Protein AF-A0A0G1IRN4-F1 (afdb_monomer)

Mean predicted aligned error: 12.88 Å

Structure (mmCIF, N/CA/C/O backbone):
data_AF-A0A0G1IRN4-F1
#
_entry.id   AF-A0A0G1IRN4-F1
#
loop_
_atom_site.group_PDB
_atom_site.id
_atom_site.type_symbol
_atom_site.label_atom_id
_atom_site.label_alt_id
_atom_site.label_comp_id
_atom_site.label_asym_id
_atom_site.label_entity_id
_atom_site.label_seq_id
_atom_site.pdbx_PDB_ins_code
_atom_site.Cartn_x
_atom_site.Cartn_y
_atom_site.Cartn_z
_atom_site.occupancy
_atom_site.B_iso_or_equiv
_atom_site.auth_seq_id
_atom_site.auth_comp_id
_atom_site.auth_asym_id
_atom_site.auth_atom_id
_atom_site.pdbx_PDB_model_num
ATOM 1 N N . MET A 1 1 ? -23.090 12.865 3.329 1.00 79.25 1 MET A N 1
ATOM 2 C CA . MET A 1 1 ? -23.327 11.436 3.628 1.00 79.25 1 MET A CA 1
ATOM 3 C C . MET A 1 1 ? -23.801 11.242 5.063 1.00 79.25 1 MET A C 1
ATOM 5 O O . MET A 1 1 ? -24.988 11.016 5.235 1.00 79.25 1 MET A O 1
ATOM 9 N N . PHE A 1 2 ? -22.9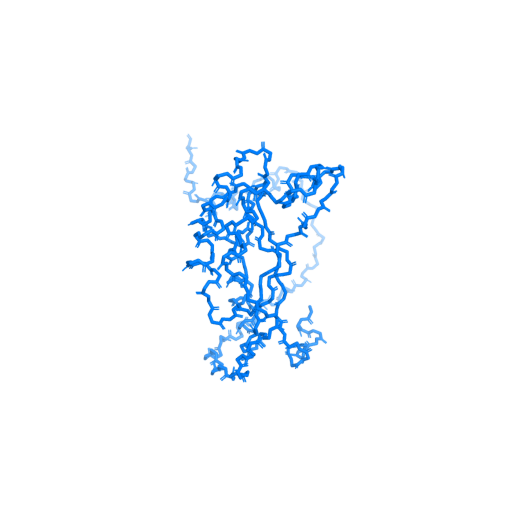41 11.423 6.074 1.00 86.62 2 PHE A N 1
ATOM 10 C CA . PHE A 1 2 ? -23.276 11.162 7.485 1.00 86.62 2 PHE A CA 1
ATOM 11 C C . PHE A 1 2 ? -24.564 11.850 7.972 1.00 86.62 2 PHE A C 1
ATOM 13 O O . PHE A 1 2 ? -25.437 11.185 8.510 1.00 86.62 2 PHE A O 1
ATOM 20 N N . LEU A 1 3 ? -24.758 13.144 7.679 1.00 90.50 3 LEU A N 1
ATOM 21 C CA . LEU A 1 3 ? -25.981 13.872 8.073 1.00 90.50 3 LEU A CA 1
ATOM 22 C C . LEU A 1 3 ? -27.288 13.255 7.544 1.00 90.50 3 LEU A C 1
ATOM 24 O O . LEU A 1 3 ? -28.343 13.486 8.116 1.00 90.50 3 LEU A O 1
ATOM 28 N N . HIS A 1 4 ? -27.227 12.499 6.445 1.00 94.06 4 HIS A N 1
ATOM 29 C CA . HIS A 1 4 ? -28.395 11.847 5.847 1.00 94.06 4 HIS A CA 1
ATOM 30 C C . HIS A 1 4 ? -28.519 10.371 6.265 1.00 94.06 4 HIS A C 1
ATOM 32 O O . HIS A 1 4 ? -29.594 9.794 6.142 1.00 94.06 4 HIS A O 1
ATOM 38 N N . ARG A 1 5 ? -27.423 9.756 6.730 1.00 92.94 5 ARG A N 1
ATOM 39 C CA . ARG A 1 5 ? -27.319 8.355 7.164 1.00 92.94 5 ARG A CA 1
ATOM 40 C C . ARG A 1 5 ? -26.340 8.263 8.341 1.00 92.94 5 ARG A C 1
ATOM 42 O O . ARG A 1 5 ? -25.169 7.948 8.125 1.00 92.94 5 ARG A O 1
ATOM 49 N N . PRO A 1 6 ? -26.781 8.600 9.566 1.00 90.81 6 PRO A N 1
ATOM 50 C CA . PRO A 1 6 ? -25.903 8.609 10.736 1.00 90.81 6 PRO A CA 1
ATOM 51 C C . PRO A 1 6 ? -25.433 7.201 11.130 1.00 90.81 6 PRO A C 1
ATOM 53 O O . PRO A 1 6 ? -24.366 7.055 11.710 1.00 90.81 6 PRO A O 1
ATOM 56 N N . ASP A 1 7 ? -26.187 6.170 10.745 1.00 91.44 7 ASP A N 1
ATOM 57 C CA . ASP A 1 7 ? -25.891 4.752 10.962 1.00 91.44 7 ASP A CA 1
ATOM 58 C C . ASP A 1 7 ? -24.859 4.179 9.974 1.00 91.44 7 ASP A C 1
ATOM 60 O O . ASP A 1 7 ? -24.518 3.005 10.051 1.00 91.44 7 ASP A O 1
ATOM 64 N N . ILE A 1 8 ? -24.357 4.970 9.015 1.00 93.44 8 ILE A N 1
ATOM 65 C CA . ILE A 1 8 ? -23.525 4.459 7.911 1.00 93.44 8 ILE A CA 1
ATOM 66 C C . ILE A 1 8 ? -22.290 3.680 8.386 1.00 93.44 8 ILE A C 1
ATOM 68 O O . ILE A 1 8 ? -21.935 2.682 7.768 1.00 93.44 8 ILE A O 1
ATOM 72 N N . PHE A 1 9 ? -21.666 4.100 9.488 1.00 92.25 9 PHE A N 1
ATOM 73 C CA . PHE A 1 9 ? -20.459 3.462 10.019 1.00 92.25 9 PHE A CA 1
ATOM 74 C C . PHE A 1 9 ? -20.740 2.150 10.760 1.00 92.25 9 PHE A C 1
ATOM 76 O O . PHE A 1 9 ? -19.842 1.314 10.863 1.00 92.25 9 PHE A O 1
ATOM 83 N N . ASP A 1 10 ? -21.975 1.927 11.213 1.00 90.38 10 ASP A N 1
ATOM 84 C CA . ASP A 1 10 ? -22.371 0.658 11.832 1.00 90.38 10 ASP A CA 1
ATOM 85 C C . ASP A 1 10 ? -22.354 -0.473 10.794 1.00 90.38 10 ASP A C 1
ATOM 87 O O . ASP A 1 10 ? -22.003 -1.608 11.114 1.00 90.38 10 ASP A O 1
ATOM 91 N N . HIS A 1 11 ? -22.619 -0.130 9.528 1.00 92.12 11 HIS A N 1
ATOM 92 C CA . HIS A 1 11 ? -22.629 -1.046 8.381 1.00 92.12 11 HIS A CA 1
ATOM 93 C C . HIS A 1 11 ? -21.269 -1.187 7.677 1.00 92.12 11 HIS A C 1
ATOM 95 O O . HIS A 1 11 ? -21.199 -1.792 6.610 1.00 92.12 11 HIS A O 1
ATOM 101 N N . MET A 1 12 ? -20.194 -0.601 8.216 1.00 91.88 12 MET A N 1
ATOM 102 C CA . MET A 1 12 ? -18.853 -0.673 7.620 1.00 91.88 12 MET A CA 1
ATOM 103 C C . MET A 1 12 ? -17.946 -1.610 8.404 1.00 91.88 12 MET A C 1
ATOM 105 O O . MET A 1 12 ? -17.592 -1.302 9.537 1.00 91.88 12 MET A O 1
ATOM 109 N N . ASP A 1 13 ? -17.504 -2.707 7.799 1.00 91.69 13 ASP A N 1
ATOM 110 C CA . ASP A 1 13 ? -16.601 -3.664 8.458 1.00 91.69 13 ASP A CA 1
ATOM 111 C C . ASP A 1 13 ? -15.120 -3.300 8.338 1.00 91.69 13 ASP A C 1
ATOM 113 O O . ASP A 1 13 ? -14.291 -3.861 9.044 1.00 91.69 13 ASP A O 1
ATOM 117 N N . GLY A 1 14 ? -14.783 -2.332 7.485 1.00 94.12 14 GLY A N 1
ATOM 118 C CA . GLY A 1 14 ? -13.423 -1.845 7.312 1.00 94.12 14 GLY A CA 1
ATOM 119 C C . GLY A 1 14 ? -13.346 -0.611 6.423 1.00 94.12 14 GLY A C 1
ATOM 120 O O . GLY A 1 14 ? -14.304 -0.235 5.744 1.00 94.12 14 GLY A O 1
ATOM 121 N N . TRP A 1 15 ? -12.182 0.025 6.442 1.00 96.94 15 TRP A N 1
ATOM 122 C CA . TRP A 1 15 ? -11.807 1.115 5.560 1.00 96.94 15 TRP A CA 1
ATOM 123 C C . TRP A 1 15 ? -10.938 0.589 4.422 1.00 96.94 15 TRP A C 1
ATOM 125 O O . TRP A 1 15 ? -10.009 -0.184 4.641 1.00 96.94 15 TRP A O 1
ATOM 135 N N . THR A 1 16 ? -11.223 1.021 3.200 1.00 97.12 16 THR A N 1
ATOM 136 C CA . THR A 1 16 ? -10.398 0.702 2.033 1.00 97.12 16 THR A CA 1
ATOM 137 C C . THR A 1 16 ? -9.555 1.913 1.663 1.00 97.12 16 THR A C 1
ATOM 139 O O . THR A 1 16 ? -10.080 3.020 1.583 1.00 97.12 16 THR A O 1
ATOM 142 N N . SER A 1 17 ? -8.261 1.706 1.424 1.00 97.56 17 SER A N 1
ATOM 143 C CA . SER A 1 17 ? -7.320 2.772 1.071 1.00 97.56 17 SER A CA 1
ATOM 144 C C . SER A 1 17 ? -6.531 2.430 -0.187 1.00 97.56 17 SER A C 1
ATOM 146 O O . SER A 1 17 ? -5.979 1.340 -0.312 1.00 97.56 17 SER A O 1
ATOM 148 N N . HIS A 1 18 ? -6.401 3.405 -1.086 1.00 97.38 18 HIS A N 1
ATOM 149 C CA . HIS A 1 18 ? -5.473 3.352 -2.217 1.00 97.38 18 HIS A CA 1
ATOM 150 C C . HIS A 1 18 ? -4.252 4.201 -1.846 1.00 97.38 18 HIS A C 1
ATOM 152 O O . HIS A 1 18 ? -4.234 5.423 -2.013 1.00 97.38 18 HIS A O 1
ATOM 158 N N . ALA A 1 19 ? -3.256 3.560 -1.240 1.00 96.31 19 ALA A N 1
ATOM 159 C CA . ALA A 1 19 ? -2.151 4.220 -0.550 1.00 96.31 19 ALA A CA 1
ATOM 160 C C . ALA A 1 19 ? -1.008 4.567 -1.518 1.00 96.31 19 ALA A C 1
ATOM 162 O O . ALA A 1 19 ? 0.088 4.010 -1.443 1.00 96.31 19 ALA A O 1
ATOM 163 N N . TYR A 1 20 ? -1.270 5.480 -2.454 1.00 97.50 20 TYR A N 1
ATOM 164 C CA . TYR A 1 20 ? -0.300 5.867 -3.475 1.00 97.50 20 TYR A CA 1
ATOM 165 C C . TYR A 1 20 ? 0.636 7.011 -3.032 1.00 97.50 20 TYR A C 1
ATOM 167 O O . TYR A 1 20 ? 0.185 7.991 -2.436 1.00 97.50 20 TYR A O 1
ATOM 175 N N . PRO A 1 21 ? 1.935 6.952 -3.376 1.00 97.50 21 PRO A N 1
ATOM 176 C CA . PRO A 1 21 ? 2.930 7.967 -3.028 1.00 97.50 21 PRO A CA 1
ATOM 177 C C . PRO A 1 21 ? 2.888 9.163 -3.995 1.00 97.50 21 PRO A C 1
ATOM 179 O O . PRO A 1 21 ? 3.785 9.340 -4.819 1.00 97.50 21 PRO A O 1
ATOM 182 N N . ASN A 1 22 ? 1.843 9.993 -3.918 1.00 97.88 22 ASN A N 1
ATOM 183 C CA . ASN A 1 22 ? 1.658 11.123 -4.836 1.00 97.88 22 ASN A CA 1
ATOM 184 C C . ASN A 1 22 ? 2.489 12.364 -4.458 1.00 97.88 22 ASN A C 1
ATOM 186 O O . ASN A 1 22 ? 2.713 12.605 -3.269 1.00 97.88 22 ASN A O 1
ATOM 190 N N . PRO A 1 23 ? 2.865 13.228 -5.425 1.00 97.31 23 PRO A N 1
ATOM 191 C CA . PRO A 1 23 ? 2.545 13.145 -6.856 1.00 97.31 23 PRO A CA 1
ATOM 192 C C . PRO A 1 23 ? 3.291 12.026 -7.594 1.00 97.31 23 PRO A C 1
ATOM 194 O O . PRO A 1 23 ? 4.306 11.523 -7.119 1.00 97.31 23 PRO A O 1
ATOM 197 N N . ASP A 1 24 ? 2.745 11.650 -8.753 1.00 96.44 24 ASP A N 1
ATOM 198 C CA . ASP A 1 24 ? 3.354 10.752 -9.744 1.00 96.44 24 ASP A CA 1
ATOM 199 C C . ASP A 1 24 ? 3.768 9.356 -9.254 1.00 96.44 24 ASP A C 1
ATOM 201 O O . ASP A 1 24 ? 4.533 8.655 -9.922 1.00 96.44 24 ASP A O 1
ATOM 205 N N . PHE A 1 25 ? 3.240 8.919 -8.110 1.00 97.75 25 PHE A N 1
ATOM 206 C CA . PHE A 1 25 ? 3.536 7.608 -7.530 1.00 97.75 25 PHE A CA 1
ATOM 207 C C . PHE A 1 25 ? 5.034 7.385 -7.267 1.00 97.75 25 PHE A C 1
ATOM 209 O O . PHE A 1 25 ? 5.522 6.255 -7.339 1.00 97.75 25 PHE A O 1
ATOM 216 N N . SER A 1 26 ? 5.782 8.452 -6.987 1.00 97.62 26 SER A N 1
ATOM 217 C CA . SER A 1 26 ? 7.241 8.395 -6.855 1.00 97.62 26 SER A CA 1
ATOM 218 C C . SER A 1 26 ? 7.770 8.962 -5.542 1.00 97.62 26 SER A C 1
ATOM 220 O O . SER A 1 26 ? 8.981 8.974 -5.324 1.00 97.62 26 SER A O 1
ATOM 222 N N . VAL A 1 27 ? 6.899 9.460 -4.662 1.00 98.19 27 VAL A N 1
ATOM 223 C CA . VAL A 1 27 ? 7.345 10.056 -3.399 1.00 98.19 27 VAL A CA 1
ATOM 224 C C . VAL A 1 27 ? 7.908 8.996 -2.450 1.00 98.19 27 VAL A C 1
ATOM 226 O O . VAL A 1 27 ? 7.424 7.866 -2.377 1.00 98.19 27 VAL A O 1
ATOM 229 N N . ARG A 1 28 ? 8.944 9.379 -1.698 1.00 98.19 28 ARG A N 1
ATOM 230 C CA . ARG A 1 28 ? 9.563 8.544 -0.666 1.00 98.19 28 ARG A CA 1
ATOM 231 C C . ARG A 1 28 ? 8.549 8.101 0.403 1.00 98.19 28 ARG A C 1
ATOM 233 O O . ARG A 1 28 ? 7.673 8.882 0.772 1.00 98.19 28 ARG A O 1
ATOM 240 N N . PRO A 1 29 ? 8.711 6.893 0.964 1.00 98.06 29 PRO A N 1
ATOM 241 C CA . PRO A 1 29 ? 7.785 6.331 1.947 1.00 98.06 29 PRO A CA 1
ATOM 242 C C . PRO A 1 29 ? 7.865 6.997 3.332 1.00 98.06 29 PRO A C 1
ATOM 244 O O . PRO A 1 29 ? 6.998 6.767 4.164 1.00 98.06 29 PRO A O 1
ATOM 247 N N . ASP A 1 30 ? 8.887 7.818 3.594 1.00 98.12 30 ASP A N 1
ATOM 248 C CA . ASP A 1 30 ? 9.032 8.592 4.834 1.00 98.12 30 ASP A CA 1
ATOM 249 C C . ASP A 1 30 ? 8.265 9.926 4.815 1.00 98.12 30 ASP A C 1
ATOM 251 O O . ASP A 1 30 ? 8.285 10.668 5.795 1.00 98.12 30 ASP A O 1
ATOM 255 N N . GLN A 1 31 ? 7.602 10.247 3.702 1.00 98.25 31 GLN A N 1
ATOM 256 C CA . GLN A 1 31 ? 6.759 11.430 3.581 1.00 98.25 31 GLN A CA 1
ATOM 257 C C . GLN A 1 31 ? 5.317 11.094 3.957 1.00 98.25 31 GLN A C 1
ATOM 259 O O . GLN A 1 31 ? 4.740 10.141 3.433 1.00 98.25 31 GLN A O 1
ATOM 264 N N . SER A 1 32 ? 4.720 11.943 4.792 1.00 97.12 32 SER A N 1
ATOM 265 C CA . SER A 1 32 ? 3.342 11.799 5.268 1.00 97.12 32 SER A CA 1
ATOM 266 C C . SER A 1 32 ? 2.374 12.747 4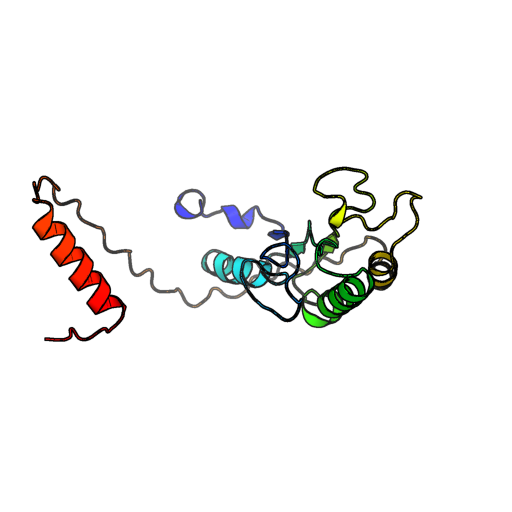.571 1.00 97.12 32 SER A C 1
ATOM 268 O O . SER A 1 32 ? 2.735 13.863 4.185 1.00 97.12 32 SER A O 1
ATOM 270 N N . GLY A 1 33 ? 1.125 12.319 4.410 1.00 95.88 33 GLY A N 1
ATOM 271 C CA . GLY A 1 33 ? 0.072 13.150 3.832 1.00 95.88 33 GLY A CA 1
ATOM 272 C C . GLY A 1 33 ? -1.170 12.357 3.440 1.00 95.88 33 GLY A C 1
ATOM 273 O O . GLY A 1 33 ? -1.112 11.154 3.222 1.00 95.88 33 GLY A O 1
ATOM 274 N N . ASN A 1 34 ? -2.300 13.045 3.263 1.00 95.75 34 ASN A N 1
ATOM 275 C CA . ASN A 1 34 ? -3.551 12.422 2.802 1.00 95.75 34 ASN A CA 1
ATOM 276 C C . ASN A 1 34 ? -3.455 11.800 1.394 1.00 95.75 34 ASN A C 1
ATOM 278 O O . ASN A 1 34 ? -4.301 11.006 1.011 1.00 95.75 34 ASN A O 1
ATOM 282 N N . ASN A 1 35 ? -2.427 12.157 0.625 1.00 96.44 35 ASN A N 1
ATOM 283 C CA . ASN A 1 35 ? -2.120 11.607 -0.692 1.00 96.44 35 ASN A CA 1
ATOM 284 C C . ASN A 1 35 ? -0.776 10.856 -0.711 1.00 96.44 35 ASN A C 1
ATOM 286 O O . ASN A 1 35 ? -0.070 10.876 -1.720 1.00 96.44 35 ASN A O 1
ATOM 290 N N . LYS A 1 36 ? -0.373 10.279 0.422 1.00 98.19 36 LYS A N 1
ATOM 291 C CA . LYS A 1 36 ? 0.840 9.468 0.566 1.00 98.19 36 LYS A CA 1
ATOM 292 C C . LYS A 1 36 ? 0.472 8.039 0.956 1.00 98.19 36 LYS A C 1
ATOM 294 O O . LYS A 1 36 ? -0.698 7.701 1.127 1.00 98.19 36 LYS A O 1
ATOM 299 N N . ILE A 1 37 ? 1.490 7.201 1.136 1.00 98.38 37 ILE A N 1
ATOM 300 C CA . ILE A 1 37 ? 1.309 5.795 1.519 1.00 98.38 37 ILE A CA 1
ATOM 301 C C . ILE A 1 37 ? 0.722 5.608 2.928 1.00 98.38 37 ILE A C 1
ATOM 303 O O . ILE A 1 37 ? 0.288 4.510 3.269 1.00 98.38 37 ILE A O 1
ATOM 307 N N . ASP A 1 38 ? 0.700 6.670 3.739 1.00 98.06 38 ASP A N 1
ATOM 308 C CA . ASP A 1 38 ? 0.065 6.728 5.055 1.00 98.06 38 ASP A CA 1
ATOM 309 C C . ASP A 1 38 ? -1.281 7.479 5.040 1.00 98.06 38 ASP A C 1
ATOM 311 O O . ASP A 1 38 ? -1.815 7.819 6.099 1.00 98.06 38 ASP A O 1
ATOM 315 N N . GLY A 1 39 ? -1.852 7.725 3.853 1.00 98.00 39 GLY A N 1
ATOM 316 C CA . GLY A 1 39 ? -3.088 8.492 3.670 1.00 98.00 39 GLY A CA 1
ATOM 317 C C . GLY A 1 39 ? -4.267 7.969 4.492 1.00 98.00 39 GLY A C 1
ATOM 318 O O . GLY A 1 39 ? -5.000 8.768 5.074 1.00 98.00 39 GLY A O 1
ATOM 319 N N . PHE A 1 40 ? -4.363 6.648 4.681 1.00 98.12 40 PHE A N 1
ATOM 320 C CA . PHE A 1 40 ? -5.374 6.022 5.540 1.00 98.12 40 PHE A CA 1
ATOM 321 C C . PHE A 1 40 ? -5.389 6.593 6.968 1.00 98.12 40 PHE A C 1
ATOM 323 O O . PHE A 1 40 ? -6.445 6.684 7.587 1.00 98.12 40 PHE A O 1
ATOM 330 N N . LYS A 1 41 ? -4.247 7.055 7.498 1.00 97.75 41 LYS A N 1
ATOM 331 C CA . LYS A 1 41 ? -4.183 7.682 8.828 1.00 97.75 41 LYS A CA 1
ATOM 332 C C . LYS A 1 41 ? -4.939 9.008 8.864 1.00 97.75 41 LYS A C 1
ATOM 334 O O . LYS A 1 41 ? -5.488 9.371 9.904 1.00 97.75 41 LYS A O 1
ATOM 339 N N . TYR A 1 42 ? -4.957 9.754 7.760 1.00 97.25 42 TYR A N 1
ATOM 340 C CA . TYR A 1 42 ? -5.746 10.981 7.632 1.00 97.25 42 TYR A CA 1
ATOM 341 C C . TYR A 1 42 ? -7.236 10.655 7.569 1.00 97.25 42 TYR A C 1
ATOM 343 O O . TYR A 1 42 ? -8.012 11.268 8.305 1.00 97.25 42 TYR A O 1
ATOM 351 N N . ASP A 1 43 ? -7.608 9.655 6.771 1.00 96.31 43 ASP A N 1
ATOM 352 C CA . ASP A 1 43 ? -8.995 9.210 6.633 1.00 96.31 43 ASP A CA 1
ATOM 353 C C . ASP A 1 43 ? -9.562 8.735 7.972 1.00 96.31 43 ASP A C 1
ATOM 355 O O . ASP A 1 43 ? -10.606 9.214 8.411 1.00 96.31 43 ASP A O 1
ATOM 359 N N . LEU A 1 44 ? -8.835 7.869 8.685 1.00 96.19 44 LEU A N 1
ATOM 360 C CA . LEU A 1 44 ? -9.258 7.367 9.992 1.00 96.19 44 LEU A CA 1
ATOM 361 C C . LEU A 1 44 ? -9.402 8.488 11.025 1.00 96.19 44 LEU A C 1
ATOM 363 O O . LEU A 1 44 ? -10.361 8.489 11.795 1.00 96.19 44 LEU A O 1
ATOM 367 N N . ARG A 1 45 ? -8.498 9.482 11.044 1.00 96.06 45 ARG A N 1
ATOM 368 C CA . ARG A 1 45 ? -8.650 10.654 11.929 1.00 96.06 45 ARG A CA 1
ATOM 369 C C . ARG A 1 45 ? -9.930 11.433 11.641 1.00 96.06 45 ARG A C 1
ATOM 371 O O . ARG A 1 45 ? -10.543 11.932 12.581 1.00 96.06 45 ARG A O 1
ATOM 378 N N . TYR A 1 46 ? -10.323 11.540 10.376 1.00 94.62 46 TYR A N 1
ATOM 379 C CA . TYR A 1 46 ? -11.571 12.190 9.992 1.00 94.62 46 TYR A CA 1
ATOM 380 C C . TYR A 1 46 ? -12.791 11.337 10.367 1.00 94.62 46 TYR A C 1
ATOM 382 O O . TYR A 1 46 ? -13.717 11.833 11.002 1.00 94.62 46 TYR A O 1
ATOM 390 N N . ILE A 1 47 ? -12.774 10.039 10.059 1.00 93.94 47 ILE A N 1
ATOM 391 C CA . ILE A 1 47 ? -13.879 9.109 10.340 1.00 93.94 47 ILE A CA 1
ATOM 392 C C . ILE A 1 47 ? -14.168 9.001 11.843 1.00 93.94 47 ILE A C 1
ATOM 394 O O . ILE A 1 47 ? -15.332 8.987 12.244 1.00 93.94 47 ILE A O 1
ATOM 398 N N . ARG A 1 48 ? -13.132 9.025 12.689 1.00 93.81 48 ARG A N 1
ATOM 399 C CA . ARG A 1 48 ? -13.255 9.006 14.161 1.00 93.81 48 ARG A CA 1
ATOM 400 C C . ARG A 1 48 ? -14.029 10.192 14.749 1.00 93.81 48 ARG A C 1
ATOM 402 O O . ARG A 1 48 ? -14.392 10.159 15.919 1.00 93.81 48 ARG A O 1
ATOM 409 N N . GLN A 1 49 ? -14.304 11.235 13.964 1.00 93.62 49 GLN A N 1
ATOM 410 C CA . GLN A 1 49 ? -15.197 12.324 14.378 1.00 93.62 49 GLN A CA 1
ATOM 411 C C . GLN A 1 49 ? -16.677 11.909 14.371 1.00 93.62 49 GLN A C 1
ATOM 413 O O . GLN A 1 49 ? -17.504 12.589 14.974 1.00 93.62 49 GLN A O 1
ATOM 418 N N . PHE A 1 50 ? -17.015 10.810 13.692 1.00 93.25 50 PHE A N 1
ATOM 419 C CA . PHE A 1 50 ? -18.391 10.390 13.426 1.00 93.25 50 PHE A CA 1
ATOM 420 C C . PHE A 1 50 ? -18.729 8.998 13.963 1.00 93.25 50 PHE A C 1
ATOM 422 O O . PHE A 1 50 ? -19.902 8.637 14.012 1.00 93.25 50 PHE A O 1
ATOM 429 N N . THR A 1 51 ? -17.729 8.208 14.353 1.00 91.94 51 THR A N 1
ATOM 430 C CA . THR A 1 51 ? -17.928 6.868 14.907 1.00 91.94 51 THR A CA 1
ATOM 431 C C . THR A 1 51 ? -16.864 6.531 15.943 1.00 91.94 51 THR A C 1
ATOM 433 O O . THR A 1 51 ? -15.730 7.007 15.879 1.00 91.94 51 THR A O 1
ATOM 436 N N . THR A 1 52 ? -17.242 5.684 16.895 1.00 90.19 52 THR A N 1
ATOM 437 C CA . THR A 1 52 ? -16.352 5.051 17.873 1.00 90.19 52 THR A CA 1
ATOM 438 C C . THR A 1 52 ? -15.759 3.736 17.365 1.00 90.19 52 THR A C 1
ATOM 440 O O . THR A 1 52 ? -14.878 3.175 18.015 1.00 90.19 52 THR A O 1
ATOM 443 N N . LYS A 1 53 ? -16.222 3.234 16.212 1.00 90.31 53 LYS A N 1
ATOM 444 C CA . LYS A 1 53 ? -15.744 1.990 15.604 1.00 90.31 53 LYS A CA 1
ATOM 445 C C . LYS A 1 53 ? -14.296 2.157 15.138 1.00 90.31 53 LYS A C 1
ATOM 447 O O . LYS A 1 53 ? -14.002 3.021 14.309 1.00 90.31 53 LYS A O 1
ATOM 452 N N . LYS A 1 54 ? -13.392 1.312 15.639 1.00 91.75 54 LYS A N 1
ATOM 453 C CA . LYS A 1 54 ? -12.036 1.179 15.096 1.00 91.75 54 LYS A CA 1
ATOM 454 C C . LYS A 1 54 ? -12.103 0.342 13.816 1.00 91.75 54 LYS A C 1
ATOM 456 O O . LYS A 1 54 ? -12.321 -0.864 13.873 1.00 91.75 54 LYS A O 1
ATOM 461 N N . LEU A 1 55 ? -12.007 0.998 12.660 1.00 94.00 55 LEU A N 1
ATOM 462 C CA . LEU A 1 55 ? -12.140 0.330 11.365 1.00 94.00 55 LEU A CA 1
ATOM 463 C C . LEU A 1 55 ? -10.808 -0.310 10.947 1.00 94.00 55 LEU A C 1
ATOM 465 O O . LEU A 1 55 ? -9.826 0.423 10.810 1.00 94.00 55 LEU A O 1
ATOM 469 N N . PRO A 1 56 ? -10.762 -1.629 10.679 1.00 96.19 56 PRO A N 1
ATOM 470 C CA . PRO A 1 56 ? -9.599 -2.237 10.046 1.00 96.19 56 PRO A CA 1
ATOM 471 C C . PRO A 1 56 ? -9.389 -1.655 8.646 1.00 96.19 56 PRO A C 1
ATOM 473 O O . PRO A 1 56 ? -10.347 -1.378 7.927 1.00 96.19 56 PRO A O 1
ATOM 476 N N . VAL A 1 57 ? -8.137 -1.490 8.246 1.00 97.31 57 VAL A N 1
ATOM 477 C CA . VAL A 1 57 ? -7.716 -0.906 6.977 1.00 97.31 57 VAL A CA 1
ATOM 478 C C . VAL A 1 57 ? -7.257 -2.001 6.029 1.00 97.31 57 VAL A C 1
ATOM 480 O O . VAL A 1 57 ? -6.348 -2.779 6.319 1.00 97.31 57 VAL A O 1
ATOM 483 N N . PHE A 1 58 ? -7.850 -1.994 4.844 1.00 97.44 58 PHE A N 1
ATOM 484 C CA . PHE A 1 58 ? -7.439 -2.786 3.700 1.00 97.44 58 PHE A CA 1
ATOM 485 C C . PHE A 1 58 ? -6.820 -1.840 2.682 1.00 97.44 58 PHE A C 1
ATOM 487 O O . PHE A 1 58 ? -7.512 -1.039 2.050 1.00 97.44 58 PHE A O 1
ATOM 494 N N . ILE A 1 59 ? -5.501 -1.910 2.530 1.00 98.00 59 ILE A N 1
ATOM 495 C CA . ILE A 1 59 ? -4.819 -1.206 1.451 1.00 98.00 59 ILE A CA 1
ATOM 496 C C . ILE A 1 59 ? -4.991 -2.066 0.202 1.00 98.00 59 ILE A C 1
ATOM 498 O O . ILE A 1 59 ? -4.256 -3.028 -0.005 1.00 98.00 59 ILE A O 1
ATOM 502 N N . THR A 1 60 ? -6.018 -1.779 -0.591 1.00 96.81 60 THR A N 1
ATOM 503 C CA . THR A 1 60 ? -6.398 -2.588 -1.763 1.00 96.81 60 THR A CA 1
ATOM 504 C C . THR A 1 60 ? -5.562 -2.275 -2.992 1.00 96.81 60 THR A C 1
ATOM 506 O O . THR A 1 60 ? -5.491 -3.094 -3.903 1.00 96.81 60 THR A O 1
ATOM 509 N N . GLU A 1 61 ? -4.911 -1.114 -3.005 1.00 96.81 61 GLU A N 1
ATOM 510 C CA . GLU A 1 61 ? -3.974 -0.717 -4.046 1.00 96.81 61 GLU A CA 1
ATOM 511 C C . GLU A 1 61 ? -2.809 0.064 -3.432 1.00 96.81 61 GLU A C 1
ATOM 513 O O . GLU A 1 61 ? -2.999 1.051 -2.713 1.00 96.81 61 GLU A O 1
ATOM 518 N N . ALA A 1 62 ? -1.589 -0.366 -3.738 1.00 96.69 62 ALA A N 1
ATOM 519 C CA . ALA A 1 62 ? -0.366 0.367 -3.445 1.00 96.69 62 ALA A CA 1
ATOM 520 C C . ALA A 1 62 ? 0.715 0.055 -4.484 1.00 96.69 62 ALA A C 1
ATOM 522 O O . ALA A 1 62 ? 0.731 -1.011 -5.107 1.00 96.69 62 ALA A O 1
ATOM 523 N N . GLY A 1 63 ? 1.647 0.986 -4.653 1.00 96.31 63 GLY A N 1
ATOM 524 C CA . GLY A 1 63 ? 2.833 0.769 -5.464 1.00 96.31 63 GLY A CA 1
ATOM 525 C C . GLY A 1 63 ? 3.542 2.058 -5.838 1.00 96.31 63 GLY A C 1
ATOM 526 O O . GLY A 1 63 ? 2.991 3.154 -5.723 1.00 96.31 63 GLY A O 1
ATOM 527 N N . TRP A 1 64 ? 4.771 1.898 -6.314 1.00 97.88 64 TRP A N 1
ATOM 528 C CA . TRP A 1 64 ? 5.569 2.975 -6.880 1.00 97.88 64 TRP A CA 1
ATOM 529 C C . TRP A 1 64 ? 5.717 2.789 -8.380 1.00 97.88 64 TRP A C 1
ATOM 531 O O . TRP A 1 64 ? 5.781 1.669 -8.884 1.00 97.88 64 TRP A O 1
ATOM 541 N N . SER A 1 65 ? 5.783 3.910 -9.085 1.00 97.50 65 SER A N 1
ATOM 542 C CA . SER A 1 65 ? 6.007 3.925 -10.521 1.00 97.50 65 SER A CA 1
ATOM 543 C C . SER A 1 65 ? 7.493 3.788 -10.837 1.00 97.50 65 SER A C 1
ATOM 545 O O . SER A 1 65 ? 8.317 4.591 -10.393 1.00 97.50 65 SER A O 1
ATOM 547 N N . THR A 1 66 ? 7.825 2.831 -11.701 1.00 96.88 66 THR A N 1
ATOM 548 C CA . THR A 1 66 ? 9.170 2.690 -12.291 1.00 96.88 66 THR A CA 1
ATOM 549 C C . THR A 1 66 ? 9.514 3.795 -13.300 1.00 96.88 66 THR A C 1
ATOM 551 O O . THR A 1 66 ? 10.615 3.826 -13.841 1.00 96.88 66 THR A O 1
ATOM 554 N N . LYS A 1 67 ? 8.608 4.756 -13.549 1.00 96.56 67 LYS A N 1
ATOM 555 C CA . LYS A 1 67 ? 8.858 5.892 -14.454 1.00 96.56 67 LYS A CA 1
ATOM 556 C C . LYS A 1 67 ? 10.035 6.765 -14.004 1.00 96.56 67 LYS A C 1
ATOM 558 O O . LYS A 1 67 ? 10.755 7.293 -14.847 1.00 96.56 67 LYS A O 1
ATOM 563 N N . TYR A 1 68 ? 10.202 6.942 -12.692 1.00 95.31 68 TYR A N 1
ATOM 564 C CA . TYR A 1 68 ? 11.228 7.816 -12.102 1.00 95.31 68 TYR A CA 1
ATOM 565 C C . TYR A 1 68 ? 12.108 7.115 -11.061 1.00 95.31 68 TYR A C 1
ATOM 567 O O . TYR A 1 68 ? 13.028 7.729 -10.524 1.00 95.31 68 TYR A O 1
ATOM 575 N N . LEU A 1 69 ? 11.814 5.853 -10.751 1.00 97.94 69 LEU A N 1
ATOM 576 C CA . LEU A 1 69 ? 12.475 5.068 -9.715 1.00 97.94 69 LEU A CA 1
ATOM 577 C C . LEU A 1 69 ? 12.937 3.739 -10.310 1.00 97.94 69 LEU A C 1
ATOM 579 O O . LEU A 1 69 ? 12.227 3.143 -11.117 1.00 97.94 69 LEU A O 1
ATOM 583 N N . SER A 1 70 ? 14.107 3.258 -9.899 1.00 97.56 70 SER A N 1
ATOM 584 C CA . SER A 1 70 ? 14.552 1.907 -10.246 1.00 97.56 70 SER A CA 1
ATOM 585 C C . SER A 1 70 ? 13.859 0.844 -9.389 1.00 97.56 70 SER A C 1
ATOM 587 O O . SER A 1 70 ? 13.428 1.127 -8.268 1.00 97.56 70 SER A O 1
ATOM 589 N N . ASP A 1 71 ? 13.832 -0.405 -9.863 1.00 97.06 71 ASP A N 1
ATOM 590 C CA . ASP A 1 71 ? 13.303 -1.537 -9.086 1.00 97.06 71 ASP A CA 1
ATOM 591 C C . ASP A 1 71 ? 14.015 -1.690 -7.726 1.00 97.06 71 ASP A C 1
ATOM 593 O O . ASP A 1 71 ? 13.373 -1.995 -6.723 1.00 97.06 71 ASP A O 1
ATOM 597 N N . ILE A 1 72 ? 15.323 -1.399 -7.661 1.00 97.56 72 ILE A N 1
ATOM 598 C CA . ILE A 1 72 ? 16.111 -1.376 -6.414 1.00 97.56 72 ILE A CA 1
ATOM 599 C C . ILE A 1 72 ? 15.573 -0.310 -5.446 1.00 97.56 72 ILE A C 1
ATOM 601 O O . ILE A 1 72 ? 15.389 -0.567 -4.257 1.00 97.56 72 ILE A O 1
ATOM 605 N N . GLN A 1 73 ? 15.318 0.912 -5.928 1.00 98.38 73 GLN A N 1
ATOM 606 C CA . GLN A 1 73 ? 14.780 1.981 -5.079 1.00 98.38 73 GLN A CA 1
ATOM 607 C C . GLN A 1 73 ? 13.393 1.617 -4.554 1.00 98.38 73 GLN A C 1
ATOM 609 O O . GLN A 1 73 ? 13.122 1.789 -3.366 1.00 98.38 73 GLN A O 1
ATOM 614 N N . ILE A 1 74 ? 12.540 1.067 -5.418 1.00 98.25 74 ILE A N 1
ATOM 615 C CA . ILE A 1 74 ? 11.198 0.638 -5.031 1.00 98.25 74 ILE A CA 1
ATOM 616 C C . ILE A 1 74 ? 11.262 -0.539 -4.046 1.00 98.25 74 ILE A C 1
ATOM 618 O O . ILE A 1 74 ? 10.497 -0.568 -3.085 1.00 98.25 74 ILE A O 1
ATOM 622 N N . SER A 1 75 ? 12.218 -1.458 -4.201 1.00 97.69 75 SER A N 1
ATOM 623 C CA . SER A 1 75 ? 12.493 -2.528 -3.232 1.00 97.69 75 SER A CA 1
ATOM 624 C C . SER A 1 75 ? 12.781 -1.974 -1.829 1.00 97.69 75 SER A C 1
ATOM 626 O O . SER A 1 75 ? 12.178 -2.425 -0.850 1.00 97.69 75 SER A O 1
ATOM 628 N N . TYR A 1 76 ? 13.625 -0.939 -1.718 1.00 98.19 76 TYR A N 1
ATOM 629 C CA . TYR A 1 76 ? 13.861 -0.257 -0.440 1.00 98.19 76 TYR A CA 1
ATOM 630 C C . TYR A 1 76 ? 12.620 0.471 0.081 1.00 98.19 76 TYR A C 1
ATOM 632 O O . TYR A 1 76 ? 12.412 0.540 1.294 1.00 98.19 76 TYR A O 1
ATOM 640 N N . TYR A 1 77 ? 11.789 1.011 -0.812 1.00 98.12 77 TYR A N 1
ATOM 641 C CA . TYR A 1 77 ? 10.568 1.703 -0.418 1.00 98.12 77 TYR A CA 1
ATOM 642 C C . TYR A 1 77 ? 9.514 0.755 0.138 1.00 98.12 77 TYR A C 1
ATOM 644 O O . TYR A 1 77 ? 8.963 1.048 1.196 1.00 98.12 77 TYR A O 1
ATOM 652 N N . TYR A 1 78 ? 9.299 -0.399 -0.498 1.00 97.62 78 TYR A N 1
ATOM 653 C CA . TYR A 1 78 ? 8.444 -1.446 0.056 1.00 97.62 78 TYR A CA 1
ATOM 654 C C . TYR A 1 78 ? 8.943 -1.899 1.421 1.00 97.62 78 TYR A C 1
ATOM 656 O O . TYR A 1 78 ? 8.154 -1.940 2.361 1.00 9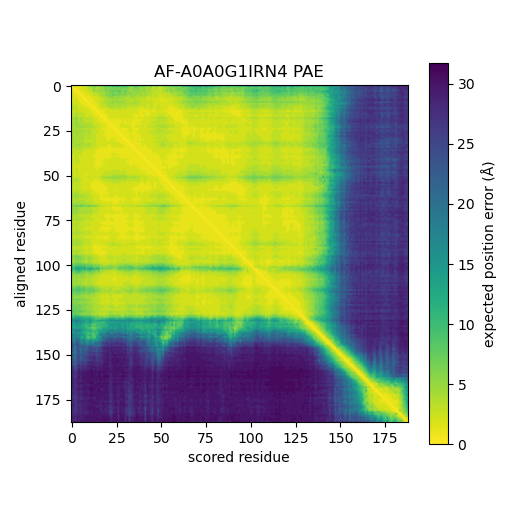7.62 78 TYR A O 1
ATOM 664 N N . LYS A 1 79 ? 10.249 -2.156 1.562 1.00 97.62 79 LYS A N 1
ATOM 665 C CA . LYS A 1 79 ? 10.832 -2.532 2.852 1.00 97.62 79 LYS A CA 1
ATOM 666 C C . LYS A 1 79 ? 10.514 -1.503 3.939 1.00 97.62 79 LYS A C 1
ATOM 668 O O . LYS A 1 79 ? 9.989 -1.865 4.986 1.00 97.62 79 LYS A O 1
ATOM 673 N N . TYR A 1 80 ? 10.774 -0.220 3.685 1.00 98.19 80 TYR A N 1
ATOM 674 C CA . TYR A 1 80 ? 10.453 0.834 4.648 1.00 98.19 80 TYR A CA 1
ATOM 675 C C . TYR A 1 80 ? 8.949 0.898 4.941 1.00 98.19 80 TYR A C 1
ATOM 677 O O . TYR A 1 80 ? 8.554 1.010 6.099 1.00 98.19 80 TYR A O 1
ATOM 685 N N . ALA A 1 81 ? 8.108 0.827 3.908 1.00 97.88 81 ALA A N 1
ATOM 686 C CA . ALA A 1 81 ? 6.663 0.902 4.057 1.00 97.88 81 ALA A CA 1
ATOM 687 C C . ALA A 1 81 ? 6.141 -0.224 4.956 1.00 97.88 81 ALA A C 1
ATOM 689 O O . ALA A 1 81 ? 5.471 0.068 5.943 1.00 97.88 81 ALA A O 1
ATOM 690 N N . PHE A 1 82 ? 6.530 -1.476 4.701 1.00 97.06 82 PHE A N 1
ATOM 691 C CA . PHE A 1 82 ? 6.147 -2.614 5.537 1.00 97.06 82 PHE A CA 1
ATOM 692 C C . PHE A 1 82 ? 6.762 -2.583 6.931 1.00 97.06 82 PHE A C 1
ATOM 694 O O . PHE A 1 82 ? 6.111 -3.027 7.860 1.00 97.06 82 PHE A O 1
ATOM 701 N N . GLU A 1 83 ? 7.973 -2.059 7.122 1.00 97.00 83 GLU A N 1
ATOM 702 C CA . GLU A 1 83 ? 8.599 -2.022 8.450 1.00 97.00 83 GLU A CA 1
ATOM 703 C C . GLU A 1 83 ? 8.111 -0.859 9.328 1.00 97.00 83 GLU A C 1
ATOM 705 O O . GLU A 1 83 ? 8.196 -0.946 10.557 1.00 97.00 83 GLU A O 1
ATOM 710 N N . LYS A 1 84 ? 7.674 0.256 8.723 1.00 97.56 84 LYS A N 1
ATOM 711 C CA . LYS A 1 84 ? 7.465 1.536 9.429 1.00 97.56 84 LYS A CA 1
ATOM 712 C C . LYS A 1 84 ? 6.084 2.150 9.262 1.00 97.56 84 LYS A C 1
ATOM 714 O O . LYS A 1 84 ? 5.627 2.823 10.181 1.00 97.56 84 LYS A O 1
ATOM 719 N N . VAL A 1 85 ? 5.451 1.995 8.102 1.00 97.94 85 VAL A N 1
ATOM 720 C CA . VAL A 1 85 ? 4.225 2.737 7.770 1.00 97.94 85 VAL A CA 1
ATOM 721 C C . VAL A 1 85 ? 2.992 1.850 7.831 1.00 97.94 85 VAL A C 1
ATOM 723 O O . VAL A 1 85 ? 2.011 2.228 8.467 1.00 97.94 85 VAL A O 1
ATOM 726 N N . TRP A 1 86 ? 3.060 0.691 7.180 1.00 97.38 86 TRP A N 1
ATOM 727 C CA . TRP A 1 86 ? 2.006 -0.320 7.115 1.00 97.38 86 TRP A CA 1
ATOM 728 C C . TRP A 1 86 ? 2.112 -1.367 8.227 1.00 97.38 86 TRP A C 1
ATOM 730 O O . TRP A 1 86 ? 1.194 -2.161 8.381 1.00 97.38 86 TRP A O 1
ATOM 740 N N . ASN A 1 87 ? 3.191 -1.350 9.021 1.00 95.44 87 ASN A N 1
ATOM 741 C CA . ASN A 1 87 ? 3.245 -2.041 10.312 1.00 95.44 87 ASN A CA 1
ATOM 742 C C . ASN A 1 87 ? 2.441 -1.250 11.352 1.00 95.44 87 ASN A C 1
ATOM 744 O O . ASN A 1 87 ? 2.999 -0.570 12.215 1.00 95.44 87 ASN A O 1
ATOM 748 N N . ASP A 1 88 ? 1.130 -1.256 11.174 1.00 94.88 88 ASP A N 1
ATOM 749 C CA . ASP A 1 88 ? 0.153 -0.531 11.972 1.00 94.88 88 ASP A CA 1
ATOM 750 C C . ASP A 1 88 ? -0.958 -1.520 12.336 1.00 94.88 88 ASP A C 1
ATOM 752 O O . ASP A 1 88 ? -1.430 -2.244 11.461 1.00 94.88 88 ASP A O 1
ATOM 756 N N . ASP A 1 89 ? -1.366 -1.566 13.606 1.00 93.12 89 ASP A N 1
ATOM 757 C CA . ASP A 1 89 ? -2.332 -2.555 14.109 1.00 93.12 89 ASP A CA 1
ATOM 758 C C . ASP A 1 89 ? -3.707 -2.460 13.427 1.00 93.12 89 ASP A C 1
ATOM 760 O O . ASP A 1 89 ? -4.516 -3.384 13.512 1.00 93.12 89 ASP A O 1
ATOM 764 N N . GLU A 1 90 ? -4.011 -1.329 12.782 1.00 94.12 90 GLU A N 1
ATOM 765 C CA . GLU A 1 90 ? -5.233 -1.176 11.997 1.00 94.12 90 GLU A CA 1
ATOM 766 C C . GLU A 1 90 ? -5.103 -1.751 10.583 1.00 94.12 90 GLU A C 1
ATOM 768 O O . GLU A 1 90 ? -6.125 -2.024 9.967 1.00 94.12 90 GLU A O 1
ATOM 773 N N . VAL A 1 91 ? -3.897 -1.963 10.049 1.00 96.25 91 VAL A N 1
ATOM 774 C CA . VAL A 1 91 ? -3.688 -2.461 8.680 1.00 96.25 91 VAL A CA 1
ATOM 775 C C . VAL A 1 91 ? -3.739 -3.987 8.649 1.00 96.25 91 VAL A C 1
ATOM 777 O O . VAL A 1 91 ? -2.880 -4.674 9.191 1.00 96.25 91 VAL A O 1
ATOM 780 N N . ILE A 1 92 ? -4.740 -4.524 7.950 1.00 95.19 92 ILE A N 1
ATOM 781 C CA . ILE A 1 92 ? -5.004 -5.970 7.881 1.00 95.19 92 ILE A CA 1
ATOM 782 C C . ILE A 1 92 ? -4.400 -6.606 6.636 1.00 95.19 92 ILE A C 1
ATOM 784 O O . ILE A 1 92 ? -3.949 -7.751 6.661 1.00 95.19 92 ILE A O 1
ATOM 788 N N . ALA A 1 93 ? -4.405 -5.871 5.527 1.00 95.06 93 ALA A N 1
ATOM 789 C CA . ALA A 1 93 ? -3.866 -6.345 4.266 1.00 95.06 93 ALA A CA 1
ATOM 790 C C . ALA A 1 93 ? -3.313 -5.188 3.440 1.00 95.06 93 ALA A C 1
ATOM 792 O O . ALA A 1 93 ? -3.873 -4.089 3.426 1.00 95.06 93 ALA A O 1
ATOM 793 N N . VAL A 1 94 ? -2.246 -5.484 2.699 1.00 95.94 94 VAL A N 1
ATOM 794 C CA . VAL A 1 94 ? -1.693 -4.617 1.662 1.00 95.94 94 VAL A CA 1
ATOM 795 C C . VAL A 1 94 ? -1.651 -5.395 0.359 1.00 95.94 94 VAL A C 1
ATOM 797 O O . VAL A 1 94 ? -1.027 -6.450 0.280 1.00 95.94 94 VAL A O 1
ATOM 800 N N . THR A 1 95 ? -2.317 -4.862 -0.659 1.00 95.31 95 THR A N 1
ATOM 801 C CA . THR A 1 95 ? -2.402 -5.441 -1.997 1.00 95.31 95 THR A CA 1
ATOM 802 C C . THR A 1 95 ? -1.636 -4.545 -2.972 1.00 95.31 95 THR A C 1
ATOM 804 O O . THR A 1 95 ? -2.071 -3.432 -3.281 1.00 95.31 95 THR A O 1
ATOM 807 N N . PRO A 1 96 ? -0.463 -4.992 -3.444 1.00 93.81 96 PRO A N 1
ATOM 808 C CA . PRO A 1 96 ? 0.259 -4.337 -4.526 1.00 93.81 96 PRO A CA 1
ATOM 809 C C . PRO A 1 96 ? -0.590 -4.308 -5.798 1.00 93.81 96 PRO A C 1
ATOM 811 O O . PRO A 1 96 ? -1.303 -5.265 -6.086 1.00 93.81 96 PRO A O 1
ATOM 814 N N . PHE A 1 97 ? -0.484 -3.233 -6.577 1.00 95.06 97 PHE A N 1
ATOM 815 C CA . PHE A 1 97 ? -1.450 -2.952 -7.639 1.00 95.06 97 PHE A CA 1
ATOM 816 C C . PHE A 1 97 ? -1.514 -4.015 -8.753 1.00 95.06 97 PHE A C 1
ATOM 818 O O . PHE A 1 97 ? -2.588 -4.543 -9.023 1.00 95.06 97 PHE A O 1
ATOM 825 N N . LEU A 1 98 ? -0.397 -4.344 -9.417 1.00 95.31 98 LEU A N 1
ATOM 826 C CA . LEU A 1 98 ? -0.409 -5.251 -10.574 1.00 95.31 98 LEU A CA 1
ATOM 827 C C . LEU A 1 98 ? 0.737 -6.261 -10.524 1.00 95.31 98 LEU A C 1
ATOM 829 O O . LEU A 1 98 ? 1.908 -5.896 -10.619 1.00 95.31 98 LEU A O 1
ATOM 833 N N . LEU A 1 99 ? 0.395 -7.554 -10.467 1.00 94.94 99 LEU A N 1
ATOM 834 C CA . LEU A 1 99 ? 1.383 -8.625 -10.621 1.00 94.94 99 LEU A CA 1
ATOM 835 C C . LEU A 1 99 ? 2.027 -8.570 -12.014 1.00 94.94 99 LEU A C 1
ATOM 837 O O . LEU A 1 99 ? 3.246 -8.508 -12.126 1.00 94.94 99 LEU A O 1
ATOM 841 N N . ASN A 1 100 ? 1.198 -8.542 -13.059 1.00 95.69 100 ASN A N 1
ATOM 842 C CA . ASN A 1 100 ? 1.623 -8.377 -14.444 1.00 95.69 100 ASN A CA 1
ATOM 843 C C . ASN A 1 100 ? 0.686 -7.382 -15.136 1.00 95.69 100 ASN A C 1
ATOM 845 O O . ASN A 1 100 ? -0.483 -7.687 -15.372 1.00 95.69 100 ASN A O 1
ATOM 849 N N . ALA A 1 101 ? 1.200 -6.194 -15.438 1.00 92.81 101 ALA A N 1
ATOM 850 C CA . ALA A 1 101 ? 0.422 -5.126 -16.062 1.00 92.81 101 ALA A CA 1
ATOM 851 C C . ALA A 1 101 ? 0.395 -5.205 -17.599 1.00 92.81 101 ALA A C 1
ATOM 853 O O . ALA A 1 101 ? -0.409 -4.514 -18.220 1.00 92.81 101 ALA A O 1
ATOM 854 N N . ARG A 1 102 ? 1.251 -6.041 -18.207 1.00 88.19 102 ARG A N 1
ATOM 855 C CA . ARG A 1 102 ? 1.498 -6.086 -19.656 1.00 88.19 102 ARG A CA 1
ATOM 856 C C . ARG A 1 102 ? 1.776 -4.677 -20.210 1.00 88.19 102 ARG A C 1
ATOM 858 O O . ARG A 1 102 ? 2.596 -3.942 -19.663 1.00 88.19 102 ARG A O 1
ATOM 865 N N . GLU A 1 103 ? 1.101 -4.303 -21.291 1.00 88.50 103 GLU A N 1
ATOM 866 C CA . GLU A 1 103 ? 1.239 -3.012 -21.958 1.00 88.50 103 GLU A CA 1
ATOM 867 C C . GLU A 1 103 ? 0.271 -1.956 -21.402 1.00 88.50 103 GLU A C 1
ATOM 869 O O . GLU A 1 103 ? -0.775 -2.266 -20.832 1.00 88.50 103 GLU A O 1
ATOM 874 N N . GLY A 1 104 ? 0.591 -0.681 -21.636 1.00 92.50 104 GLY A N 1
ATOM 875 C CA . GLY A 1 104 ? -0.276 0.452 -21.306 1.00 92.50 104 GLY A CA 1
ATOM 876 C C . GLY A 1 104 ? 0.246 1.320 -20.156 1.00 92.50 104 GLY A C 1
ATOM 877 O O . GLY A 1 104 ? 1.377 1.151 -19.701 1.00 92.50 104 GLY A O 1
ATOM 878 N N . PRO A 1 105 ? -0.560 2.286 -19.681 1.00 93.06 105 PRO A N 1
ATOM 879 C CA . PRO A 1 105 ? -0.104 3.322 -18.750 1.00 93.06 105 PRO A CA 1
ATOM 880 C C . PRO A 1 105 ? 0.271 2.793 -17.358 1.00 93.06 105 PRO A C 1
ATOM 882 O O . PRO A 1 105 ? 0.971 3.478 -16.617 1.00 93.06 105 PRO A O 1
ATOM 885 N N . PHE A 1 106 ? -0.167 1.581 -17.003 1.00 94.94 106 PHE A N 1
ATOM 886 C CA . PHE A 1 106 ? 0.117 0.955 -15.711 1.00 94.94 106 PHE A CA 1
ATOM 887 C C . PHE A 1 106 ? 1.274 -0.052 -15.752 1.00 94.94 106 PHE A C 1
ATOM 889 O O . PHE A 1 106 ? 1.603 -0.630 -14.716 1.00 94.94 106 PHE A O 1
ATOM 896 N N . SER A 1 107 ? 1.935 -0.230 -16.906 1.00 95.94 107 SER A N 1
ATOM 897 C CA . SER A 1 107 ? 3.119 -1.099 -17.044 1.00 95.94 107 SER A CA 1
ATOM 898 C C . SER A 1 107 ? 4.220 -0.751 -16.038 1.00 95.94 107 SER A C 1
ATOM 900 O O . SER A 1 107 ? 4.924 -1.627 -15.532 1.00 95.94 107 SER A O 1
ATOM 902 N N . VAL A 1 108 ? 4.287 0.527 -15.657 1.00 95.94 108 VAL A N 1
ATOM 903 C CA . VAL A 1 108 ? 5.217 1.064 -14.662 1.00 95.94 108 VAL A CA 1
ATOM 904 C C . VAL A 1 108 ? 5.043 0.487 -13.252 1.00 95.94 108 VAL A C 1
ATOM 906 O O . VAL A 1 108 ? 5.964 0.616 -12.449 1.00 95.94 108 VAL A O 1
ATOM 909 N N . PHE A 1 109 ? 3.912 -0.161 -12.953 1.00 97.19 109 PHE A N 1
ATOM 910 C CA . PHE A 1 109 ? 3.640 -0.833 -11.675 1.00 97.19 109 PHE A CA 1
ATOM 911 C C . PHE A 1 109 ? 3.827 -2.354 -11.726 1.00 97.19 109 PHE A C 1
ATOM 913 O O . PHE A 1 109 ? 3.701 -3.006 -10.692 1.00 97.19 109 PHE A O 1
ATOM 920 N N . SER A 1 110 ? 4.101 -2.931 -12.902 1.00 97.06 110 SER A N 1
ATOM 921 C CA . SER A 1 110 ? 4.196 -4.384 -13.068 1.00 97.06 110 SER A CA 1
ATOM 922 C C . SER A 1 110 ? 5.276 -4.973 -12.162 1.00 97.06 110 SER A C 1
ATOM 924 O O . SER A 1 110 ? 6.443 -4.572 -12.250 1.00 97.06 110 SER A O 1
ATOM 926 N N . LEU A 1 111 ? 4.898 -5.943 -11.328 1.00 96.94 111 LEU A N 1
ATOM 927 C CA . LEU A 1 111 ? 5.819 -6.713 -10.488 1.00 96.94 111 LEU A CA 1
ATOM 928 C C . LEU A 1 111 ? 6.592 -7.779 -11.275 1.00 96.94 111 LEU A C 1
ATOM 930 O O . LEU A 1 111 ? 7.648 -8.214 -10.818 1.00 96.94 111 LEU A O 1
ATOM 934 N N . THR A 1 112 ? 6.111 -8.168 -12.456 1.00 97.00 112 THR A N 1
ATOM 935 C CA . THR A 1 112 ? 6.847 -9.013 -13.402 1.00 97.00 112 THR A CA 1
ATOM 936 C C . THR A 1 112 ? 7.362 -8.225 -14.600 1.00 97.00 112 THR A C 1
ATOM 938 O O . THR A 1 112 ? 6.781 -7.202 -14.981 1.00 97.00 112 THR A O 1
ATOM 941 N N . ASP A 1 113 ? 8.438 -8.716 -15.209 1.00 94.38 113 ASP A N 1
ATOM 942 C CA . ASP A 1 113 ? 8.886 -8.311 -16.541 1.00 94.38 113 ASP A CA 1
ATOM 943 C C . ASP A 1 113 ? 8.031 -8.946 -17.660 1.00 94.38 113 ASP A C 1
ATOM 945 O O . ASP A 1 113 ? 7.074 -9.687 -17.399 1.00 94.38 113 ASP A O 1
ATOM 949 N N . ASP A 1 114 ? 8.386 -8.653 -18.913 1.00 91.38 114 ASP A N 1
ATOM 950 C CA . ASP A 1 114 ? 7.676 -9.133 -20.107 1.00 91.38 114 ASP A CA 1
ATOM 951 C C . ASP A 1 114 ? 7.788 -10.656 -20.304 1.00 91.38 114 ASP A C 1
ATOM 953 O O . ASP A 1 114 ? 6.942 -11.265 -20.958 1.00 91.38 114 ASP A O 1
ATOM 957 N N . ASN A 1 115 ? 8.792 -11.293 -19.691 1.00 93.88 115 ASN A N 1
ATOM 958 C CA . ASN A 1 115 ? 8.968 -12.746 -19.682 1.00 93.88 115 ASN A CA 1
ATOM 959 C C . ASN A 1 115 ? 8.230 -13.414 -18.507 1.00 93.88 115 ASN A C 1
ATOM 961 O O . ASN A 1 115 ? 8.348 -14.626 -18.306 1.00 93.88 115 ASN A O 1
ATOM 965 N N . GLY A 1 116 ? 7.495 -12.637 -17.704 1.00 93.81 116 GLY A N 1
ATOM 966 C CA . GLY A 1 116 ? 6.800 -13.109 -16.511 1.00 93.81 116 GLY A CA 1
ATOM 967 C C . GLY A 1 116 ? 7.716 -13.381 -15.315 1.00 93.81 116 GLY A C 1
ATOM 968 O O . GLY A 1 116 ? 7.261 -13.980 -14.341 1.00 93.81 116 GLY A O 1
ATOM 969 N N . GLN A 1 117 ? 8.984 -12.962 -15.358 1.00 95.94 117 GLN A N 1
ATOM 970 C CA . GLN A 1 117 ? 9.908 -13.093 -14.232 1.00 95.94 117 GLN A CA 1
ATOM 971 C C . GLN A 1 117 ? 9.666 -11.983 -13.212 1.00 95.94 117 GLN A C 1
ATOM 973 O O . GLN A 1 117 ? 9.379 -10.844 -13.576 1.00 95.94 117 GLN A O 1
ATOM 978 N N . LEU A 1 118 ? 9.783 -12.306 -11.922 1.00 96.56 118 LEU A N 1
ATOM 979 C CA . LEU A 1 118 ? 9.643 -11.321 -10.848 1.00 96.56 118 LEU A CA 1
ATOM 980 C C . LEU A 1 118 ? 10.772 -10.287 -10.912 1.00 96.56 118 LEU A C 1
ATOM 982 O O . LEU A 1 118 ? 11.949 -10.641 -10.965 1.00 96.56 118 LEU A O 1
ATOM 986 N N . LYS A 1 119 ? 10.406 -9.007 -10.837 1.00 96.25 119 LYS A N 1
ATOM 987 C CA . LYS A 1 119 ? 11.356 -7.904 -10.665 1.00 96.25 119 LYS A CA 1
ATOM 988 C C . LYS A 1 119 ? 11.873 -7.857 -9.231 1.00 96.25 119 LYS A C 1
ATOM 990 O O . LYS A 1 119 ? 11.263 -8.399 -8.310 1.00 96.25 119 LYS A O 1
ATOM 995 N N . GLU A 1 120 ? 12.959 -7.127 -9.010 1.00 95.31 120 GLU A N 1
ATOM 996 C CA . GLU A 1 120 ? 13.597 -7.028 -7.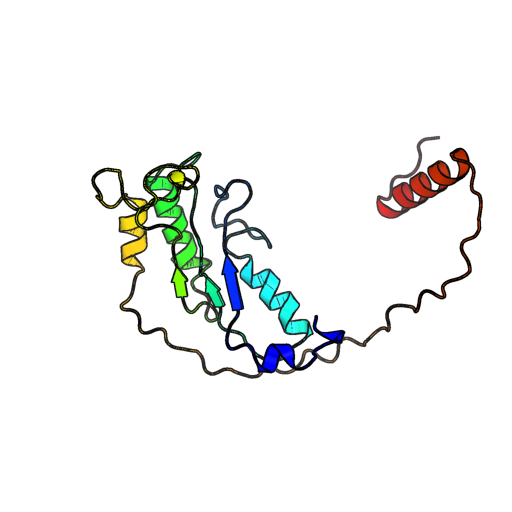693 1.00 95.31 120 GLU A CA 1
ATOM 997 C C . GLU A 1 120 ? 12.650 -6.514 -6.597 1.00 95.31 120 GLU A C 1
ATOM 999 O O . GLU A 1 120 ? 12.583 -7.078 -5.503 1.00 95.31 120 GLU A O 1
ATOM 1004 N N . GLN A 1 121 ? 11.842 -5.501 -6.913 1.00 95.06 121 GLN A N 1
ATOM 1005 C CA . GLN A 1 121 ? 10.801 -4.995 -6.017 1.00 95.06 121 GLN A CA 1
ATOM 1006 C C . GLN A 1 121 ? 9.782 -6.069 -5.609 1.00 95.06 121 GLN A C 1
ATOM 1008 O O . GLN A 1 121 ? 9.317 -6.074 -4.472 1.00 95.06 121 GLN A O 1
ATOM 1013 N N . ALA A 1 122 ? 9.466 -7.004 -6.509 1.00 95.75 122 ALA A N 1
ATOM 1014 C CA . ALA A 1 122 ? 8.537 -8.093 -6.242 1.00 95.75 122 ALA A CA 1
ATOM 1015 C C . ALA A 1 122 ? 9.165 -9.171 -5.350 1.00 95.75 122 ALA A C 1
ATOM 1017 O O . ALA A 1 122 ? 8.493 -9.710 -4.473 1.00 95.75 122 ALA A O 1
ATOM 1018 N N . LEU A 1 123 ? 10.463 -9.439 -5.519 1.00 94.44 123 LEU A N 1
ATOM 1019 C CA . LEU A 1 123 ? 11.216 -10.328 -4.633 1.00 94.44 123 LEU A CA 1
ATOM 1020 C C . LEU A 1 123 ? 11.262 -9.768 -3.204 1.00 94.44 123 LEU A C 1
ATOM 1022 O O . LEU A 1 123 ? 10.958 -10.487 -2.255 1.00 94.44 123 LEU A O 1
ATOM 1026 N N . SER A 1 124 ? 11.556 -8.475 -3.045 1.00 92.19 124 SER A N 1
ATOM 1027 C CA . SER A 1 124 ? 11.530 -7.797 -1.738 1.00 92.19 124 SER A CA 1
ATOM 1028 C C . SER A 1 124 ? 10.152 -7.866 -1.084 1.00 92.19 124 SER A C 1
ATOM 1030 O O . SER A 1 124 ? 10.013 -8.322 0.049 1.00 92.19 124 SER A O 1
ATOM 1032 N N . LEU A 1 125 ? 9.113 -7.511 -1.837 1.00 92.31 125 LEU A N 1
ATOM 1033 C CA . LEU A 1 125 ? 7.724 -7.583 -1.402 1.00 92.31 125 LEU A CA 1
ATOM 1034 C C . LEU A 1 125 ? 7.319 -8.999 -0.964 1.00 92.31 125 LEU A C 1
ATOM 1036 O O . LEU A 1 125 ? 6.647 -9.155 0.053 1.00 92.31 125 LEU A O 1
ATOM 1040 N N . SER A 1 126 ? 7.771 -10.034 -1.679 1.00 92.19 126 SER A N 1
ATOM 1041 C CA . SER A 1 126 ? 7.456 -11.427 -1.343 1.00 92.19 126 SER A CA 1
ATOM 1042 C C . SER A 1 126 ? 7.975 -11.855 0.034 1.00 92.19 126 SER A C 1
ATOM 1044 O O . SER A 1 126 ? 7.380 -12.733 0.652 1.00 92.19 126 SER A O 1
ATOM 1046 N N . SER A 1 127 ? 9.018 -11.198 0.559 1.00 93.38 127 SER A N 1
ATOM 1047 C CA . SER A 1 127 ? 9.531 -11.468 1.910 1.00 93.38 127 SER A CA 1
ATOM 1048 C C . SER A 1 127 ? 8.591 -11.015 3.037 1.00 93.38 127 SER A C 1
ATOM 1050 O O . SER A 1 127 ? 8.717 -11.498 4.160 1.00 93.38 127 SER A O 1
ATOM 1052 N N . PHE A 1 128 ? 7.631 -10.135 2.731 1.00 91.56 128 PHE A N 1
ATOM 1053 C CA . PHE A 1 128 ? 6.589 -9.672 3.654 1.00 91.56 128 PHE A CA 1
ATOM 1054 C C . PHE A 1 128 ? 5.253 -10.394 3.455 1.00 91.56 128 PHE A C 1
ATOM 1056 O O . PHE A 1 128 ? 4.325 -10.201 4.240 1.00 91.56 128 PHE A O 1
ATOM 1063 N N . ALA A 1 129 ? 5.127 -11.209 2.405 1.00 89.44 129 ALA A N 1
ATOM 1064 C CA . ALA A 1 129 ? 3.892 -11.913 2.112 1.00 89.44 129 ALA A CA 1
ATOM 1065 C C . ALA A 1 129 ? 3.672 -13.066 3.102 1.00 89.44 129 ALA A C 1
ATOM 1067 O O . ALA A 1 129 ? 4.573 -13.853 3.389 1.00 89.44 129 ALA A O 1
ATOM 1068 N N . SER A 1 130 ? 2.439 -13.198 3.582 1.00 84.38 130 SER A N 1
ATOM 1069 C CA . SER A 1 130 ? 1.980 -14.333 4.377 1.00 84.38 130 SER A CA 1
ATOM 1070 C C . SER A 1 130 ? 0.909 -15.116 3.617 1.00 84.38 130 SER A C 1
ATOM 1072 O O . SER A 1 130 ? 0.294 -14.621 2.668 1.00 84.38 130 SER A O 1
ATOM 1074 N N . VAL A 1 131 ? 0.680 -16.368 4.020 1.00 80.62 131 VAL A N 1
ATOM 1075 C CA . VAL A 1 131 ? -0.484 -17.123 3.541 1.00 80.62 131 VAL A CA 1
ATOM 1076 C C . VAL A 1 131 ? -1.736 -16.389 4.018 1.00 80.62 131 VAL A C 1
ATOM 1078 O O . VAL A 1 131 ? -1.834 -16.066 5.199 1.00 80.62 131 VAL A O 1
ATOM 1081 N N . GLY A 1 132 ? -2.664 -16.112 3.098 1.00 72.00 132 GLY A N 1
ATOM 1082 C CA . GLY A 1 132 ? -3.857 -15.293 3.330 1.00 72.00 132 GLY A CA 1
ATOM 1083 C C . GLY A 1 132 ? -4.786 -15.848 4.411 1.00 72.00 132 GLY A C 1
ATOM 1084 O O . GLY A 1 132 ? -5.765 -16.524 4.110 1.00 72.00 132 GLY A O 1
ATOM 1085 N N . ALA A 1 133 ? -4.478 -15.524 5.661 1.00 77.25 133 ALA A N 1
ATOM 1086 C CA . ALA A 1 133 ? -5.280 -15.775 6.850 1.00 77.25 133 ALA A CA 1
ATOM 1087 C C . ALA A 1 133 ? -5.218 -14.532 7.759 1.00 77.25 133 ALA A C 1
ATOM 1089 O O . ALA A 1 133 ? -4.656 -14.602 8.854 1.00 77.25 133 ALA A O 1
ATOM 1090 N N . PRO A 1 134 ? -5.702 -13.366 7.280 1.00 74.69 134 PRO A N 1
ATOM 1091 C CA . PRO A 1 134 ? -5.636 -12.131 8.048 1.00 74.69 134 PRO A CA 1
ATOM 1092 C C . PRO A 1 134 ? -6.353 -12.301 9.389 1.00 74.69 134 PRO A C 1
ATOM 1094 O O . PRO A 1 134 ? -7.486 -12.782 9.447 1.00 74.69 134 PRO A O 1
ATOM 1097 N N . VAL A 1 135 ? -5.681 -11.905 10.468 1.00 73.75 135 VAL A N 1
ATOM 1098 C CA . VAL A 1 135 ? -6.279 -11.862 11.802 1.00 73.75 135 VAL A CA 1
ATOM 1099 C C . VAL A 1 135 ? -7.023 -10.543 11.914 1.00 73.75 135 VAL A C 1
ATOM 1101 O O . VAL A 1 135 ? -6.418 -9.477 11.842 1.00 73.75 135 VAL A O 1
ATOM 1104 N N . PHE A 1 136 ? -8.340 -10.613 12.065 1.00 73.12 136 PHE A N 1
ATOM 1105 C CA . PHE A 1 136 ? -9.139 -9.424 12.312 1.00 73.12 136 PHE A CA 1
ATOM 1106 C C . PHE A 1 136 ? -8.975 -9.024 13.779 1.00 73.12 136 PHE A C 1
ATOM 1108 O O . PHE A 1 136 ? -9.197 -9.872 14.651 1.00 73.12 136 PHE A O 1
ATOM 1115 N N . PRO A 1 137 ? -8.601 -7.769 14.080 1.00 69.38 137 PRO A N 1
ATOM 1116 C CA . PRO A 1 137 ? -8.705 -7.272 15.436 1.00 69.38 137 PRO A CA 1
ATOM 1117 C C . PRO A 1 137 ? -10.176 -7.322 15.845 1.00 69.38 137 PRO A C 1
ATOM 1119 O O . PRO A 1 137 ? -11.073 -7.080 15.030 1.00 69.38 137 PRO A O 1
ATOM 1122 N N . GLU A 1 138 ? -10.430 -7.643 17.111 1.00 70.44 138 GLU A N 1
ATOM 1123 C CA . GLU A 1 138 ? -11.758 -7.446 17.673 1.00 70.44 138 GLU A CA 1
ATOM 1124 C C . GLU A 1 138 ? -12.122 -5.967 17.504 1.00 70.44 138 GLU A C 1
ATOM 1126 O O . GLU A 1 138 ? -11.290 -5.080 17.722 1.00 70.44 138 GLU A O 1
ATOM 1131 N N . ILE A 1 139 ? -13.335 -5.692 17.024 1.00 66.88 139 ILE A N 1
ATOM 1132 C CA . ILE A 1 139 ? -13.768 -4.318 16.784 1.00 66.88 139 ILE A CA 1
ATOM 1133 C C . ILE A 1 139 ? -14.004 -3.665 18.144 1.00 66.88 139 ILE A C 1
ATOM 1135 O O . ILE A 1 139 ? -15.099 -3.713 18.703 1.00 66.88 139 ILE A O 1
ATOM 1139 N N . GLU A 1 140 ? -12.954 -3.060 18.685 1.00 67.50 140 GLU A N 1
ATOM 1140 C CA . GLU A 1 140 ? -13.032 -2.304 19.921 1.00 67.50 140 GLU A CA 1
ATOM 1141 C C . GLU A 1 140 ? -13.750 -0.975 19.669 1.00 67.50 140 GLU A C 1
ATOM 1143 O O . GLU A 1 140 ? -13.403 -0.195 18.773 1.00 67.50 140 GLU A O 1
ATOM 1148 N N . LEU A 1 141 ? -14.767 -0.708 20.487 1.00 71.50 141 LEU A N 1
ATOM 1149 C CA . LEU A 1 141 ? -15.388 0.606 20.559 1.00 71.50 141 LEU A CA 1
ATOM 1150 C C . LEU A 1 141 ? -14.443 1.530 21.328 1.00 71.50 141 LEU A C 1
ATOM 115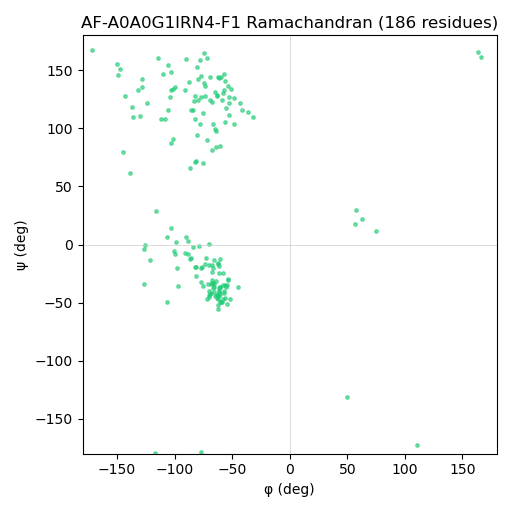2 O O . LEU A 1 141 ? -14.226 1.358 22.527 1.00 71.50 141 LEU A O 1
ATOM 1156 N N . VAL A 1 142 ? -13.886 2.528 20.651 1.00 66.62 142 VAL A N 1
ATOM 1157 C CA . VAL A 1 142 ? -13.098 3.569 21.312 1.00 66.62 142 VAL A CA 1
ATOM 1158 C C . VAL A 1 142 ? -14.063 4.502 22.038 1.00 66.62 142 VAL A C 1
ATOM 1160 O O . VAL A 1 142 ? -15.120 4.839 21.506 1.00 66.62 142 VAL A O 1
ATOM 1163 N N . ALA A 1 143 ? -13.728 4.934 23.257 1.00 59.22 143 ALA A N 1
ATOM 1164 C CA . ALA A 1 143 ? -14.540 5.928 23.954 1.00 59.22 143 ALA A CA 1
ATOM 1165 C C . ALA A 1 143 ? -14.776 7.139 23.028 1.00 59.22 143 ALA A C 1
ATOM 1167 O O . ALA A 1 143 ? -13.820 7.598 22.391 1.00 59.22 143 ALA A O 1
ATOM 1168 N N . PRO A 1 144 ? -16.017 7.655 22.924 1.00 54.22 144 PRO A N 1
ATOM 1169 C CA . PRO A 1 144 ? -16.272 8.827 22.106 1.00 54.22 144 PRO A CA 1
ATOM 1170 C C . PRO A 1 144 ? -15.313 9.939 22.536 1.00 54.22 144 PRO A C 1
ATOM 1172 O O . PRO A 1 144 ? -15.151 10.146 23.746 1.00 54.22 144 PRO A O 1
ATOM 1175 N N . PRO A 1 145 ? -14.684 10.677 21.602 1.00 53.94 145 PRO A N 1
ATOM 1176 C CA . PRO A 1 145 ? -14.060 11.929 21.987 1.00 53.94 145 PRO A CA 1
ATOM 1177 C C . PRO A 1 145 ? -15.130 12.743 22.718 1.00 53.94 145 PRO A C 1
ATOM 1179 O O . PRO A 1 145 ? -16.247 12.863 22.208 1.00 53.94 145 PRO A O 1
ATOM 1182 N N . SER A 1 146 ? -14.810 13.215 23.935 1.00 51.28 146 SER A N 1
ATOM 1183 C CA . SER A 1 146 ? -15.642 14.152 24.705 1.00 51.28 146 SER A CA 1
ATOM 1184 C C . SER A 1 146 ? -16.279 15.097 23.711 1.00 51.28 146 SER A C 1
ATOM 1186 O O . SER A 1 146 ? -15.521 15.788 23.027 1.00 51.28 146 SER A O 1
ATOM 1188 N N . GLN A 1 147 ? -17.611 15.021 23.589 1.00 43.62 147 GLN A N 1
ATOM 1189 C CA . GLN A 1 147 ? -18.395 15.651 22.533 1.00 43.62 147 GLN A CA 1
ATOM 1190 C C . GLN A 1 147 ? -17.710 16.945 22.122 1.00 43.62 147 GLN A C 1
ATOM 1192 O O . GLN A 1 147 ? -17.650 17.886 22.915 1.00 43.62 147 GLN A O 1
ATOM 1197 N N . ALA A 1 148 ? -17.129 16.971 20.918 1.00 43.59 148 ALA A N 1
ATOM 1198 C CA . ALA A 1 148 ? -16.827 18.244 20.304 1.00 43.59 148 ALA A CA 1
ATOM 1199 C C . ALA A 1 148 ? -18.162 18.972 20.350 1.00 43.59 148 ALA A C 1
ATOM 1201 O O . ALA A 1 148 ? -19.132 18.489 19.756 1.00 43.59 148 ALA A O 1
ATOM 1202 N N . THR A 1 149 ? -18.243 20.023 21.171 1.00 39.66 149 THR A N 1
ATOM 1203 C CA . THR A 1 149 ? -19.401 20.900 21.231 1.00 39.66 149 THR A CA 1
ATOM 1204 C C . THR A 1 149 ? -19.808 21.096 19.788 1.00 39.66 149 THR A C 1
ATOM 1206 O O . THR A 1 149 ? -18.996 21.561 18.985 1.00 39.66 149 THR A O 1
ATOM 1209 N N . GLN A 1 150 ? -21.004 20.633 19.427 1.00 46.00 150 GLN A N 1
ATOM 1210 C CA . GLN A 1 150 ? -21.599 21.004 18.161 1.00 46.00 150 GLN A CA 1
ATOM 1211 C C . GLN A 1 150 ? -21.806 22.509 18.270 1.00 46.00 150 GLN A C 1
ATOM 1213 O O . GLN A 1 150 ? -22.862 22.984 18.676 1.00 46.00 150 GLN A O 1
ATOM 1218 N N . THR A 1 151 ? -20.762 23.280 17.984 1.00 39.69 151 THR A N 1
ATOM 1219 C CA . THR A 1 151 ? -20.914 24.667 17.617 1.00 39.69 151 THR A CA 1
ATOM 1220 C C . THR A 1 151 ? -21.682 24.557 16.321 1.00 39.69 151 THR A C 1
ATOM 1222 O O . THR A 1 151 ? -21.121 24.175 15.293 1.00 39.69 151 THR A O 1
ATOM 1225 N N . ALA A 1 152 ? -23.001 24.729 16.417 1.00 41.91 152 ALA A N 1
ATOM 1226 C CA . ALA A 1 152 ? -23.862 24.830 15.263 1.00 41.91 152 ALA A CA 1
ATOM 1227 C C . ALA A 1 152 ? -23.135 25.735 14.272 1.00 41.91 152 ALA A C 1
ATOM 1229 O O . ALA A 1 152 ? -22.749 26.853 14.630 1.00 41.91 152 ALA A O 1
ATOM 1230 N N . LEU A 1 153 ? -22.866 25.223 13.066 1.00 42.62 153 LEU A N 1
ATOM 1231 C CA . LEU A 1 153 ? -22.421 26.088 11.985 1.00 42.62 153 LEU A CA 1
ATOM 1232 C C . LEU A 1 153 ? -23.403 27.260 11.975 1.00 42.62 153 LEU A C 1
ATOM 1234 O O . LEU A 1 153 ? -24.613 26.995 12.004 1.00 42.62 153 LEU A O 1
ATOM 1238 N N . PRO A 1 154 ? -22.929 28.518 12.038 1.00 37.69 154 PRO A N 1
ATOM 1239 C CA . PRO A 1 154 ? -23.831 29.649 12.052 1.00 37.69 154 PRO A CA 1
ATOM 1240 C C . PRO A 1 154 ? -24.758 29.478 10.859 1.00 37.69 154 PRO A C 1
ATOM 1242 O O . PRO A 1 154 ? -24.306 29.308 9.723 1.00 37.69 154 PRO A O 1
ATOM 1245 N N . ARG A 1 155 ? -26.059 29.415 11.148 1.00 40.12 155 ARG A N 1
ATOM 1246 C CA . ARG A 1 155 ? -27.093 29.441 10.128 1.00 40.12 155 ARG A CA 1
ATOM 1247 C C . ARG A 1 155 ? -26.836 30.727 9.359 1.00 40.12 155 ARG A C 1
ATOM 1249 O O . ARG A 1 155 ? -27.055 31.806 9.897 1.00 40.12 155 ARG A O 1
ATOM 1256 N N . VAL A 1 156 ? -26.291 30.607 8.153 1.00 43.38 156 VAL A N 1
ATOM 1257 C CA . VAL A 1 156 ? -26.249 31.726 7.222 1.00 43.38 156 VAL A CA 1
ATOM 1258 C C . VAL A 1 156 ? -27.712 31.995 6.920 1.00 43.38 156 VAL A C 1
ATOM 1260 O O . VAL A 1 156 ? -28.357 31.231 6.201 1.00 43.38 156 VAL A O 1
ATOM 1263 N N . GLU A 1 157 ? -28.270 33.000 7.586 1.00 39.62 157 GLU A N 1
ATOM 1264 C CA . GLU A 1 157 ? -29.508 33.606 7.138 1.00 39.62 157 GLU A CA 1
ATOM 1265 C C . GLU A 1 157 ? -29.247 34.032 5.699 1.00 39.62 157 GLU A C 1
ATOM 1267 O O . GLU A 1 157 ? -28.316 34.784 5.408 1.00 39.62 157 GLU A O 1
ATOM 1272 N N . THR A 1 158 ? -29.999 33.444 4.776 1.00 43.44 158 THR A N 1
ATOM 1273 C CA . THR A 1 158 ? -30.062 33.923 3.405 1.00 43.44 158 THR A CA 1
ATOM 1274 C C . THR A 1 158 ? -30.759 35.274 3.461 1.00 43.44 158 THR A C 1
ATOM 1276 O O . THR A 1 158 ? -31.970 35.354 3.282 1.00 43.44 158 THR A O 1
ATOM 1279 N N . GLU A 1 159 ? -30.014 36.325 3.795 1.00 43.09 159 GLU A N 1
ATOM 1280 C CA . GLU A 1 159 ? -30.411 37.667 3.408 1.00 43.09 159 GLU A CA 1
ATOM 1281 C C . GLU A 1 159 ? -30.394 37.707 1.880 1.00 43.09 159 GLU A C 1
ATOM 1283 O O . GLU A 1 159 ? -29.426 37.280 1.242 1.00 43.09 159 GLU A O 1
ATOM 1288 N N . ASP A 1 160 ? -31.511 38.150 1.308 1.00 44.28 160 ASP A N 1
ATOM 1289 C CA . ASP A 1 160 ? -31.722 38.315 -0.123 1.00 44.28 160 ASP A CA 1
ATOM 1290 C C . ASP A 1 160 ? -30.545 39.064 -0.764 1.00 44.28 160 ASP A C 1
ATOM 1292 O O . ASP A 1 160 ? -30.405 40.284 -0.666 1.00 44.28 160 ASP A O 1
ATOM 1296 N N . LEU A 1 161 ? -29.678 38.321 -1.456 1.00 41.50 161 LEU A N 1
ATOM 1297 C CA . LEU A 1 161 ? -28.579 38.878 -2.236 1.00 41.50 161 LEU A CA 1
ATOM 1298 C C . LEU A 1 161 ? -29.096 39.334 -3.600 1.00 41.50 161 LEU A C 1
ATOM 1300 O O . LEU A 1 161 ? -28.761 38.768 -4.639 1.00 41.50 161 LEU A O 1
ATOM 1304 N N . THR A 1 162 ? -29.872 40.411 -3.603 1.00 46.84 162 THR A N 1
ATOM 1305 C CA . THR A 1 162 ? -29.933 41.302 -4.763 1.00 46.84 162 THR A CA 1
ATOM 1306 C C . THR A 1 162 ? -29.109 42.540 -4.450 1.00 46.84 162 THR A C 1
ATOM 1308 O O . THR A 1 162 ? -29.625 43.534 -3.948 1.00 46.84 162 THR A O 1
ATOM 1311 N N . PHE A 1 163 ? -27.811 42.479 -4.739 1.00 44.62 163 PHE A N 1
ATOM 1312 C CA . PHE A 1 163 ? -26.967 43.667 -4.789 1.00 44.62 163 PHE A CA 1
ATOM 1313 C C . PHE A 1 163 ? -26.171 43.669 -6.092 1.00 44.62 163 PHE A C 1
ATOM 1315 O O . PHE A 1 163 ? -25.263 42.861 -6.295 1.00 44.62 163 PHE A O 1
ATOM 1322 N N . GLU A 1 164 ? -26.523 44.597 -6.979 1.00 48.19 164 GLU A N 1
ATOM 1323 C CA . GLU A 1 164 ? -25.687 44.994 -8.107 1.00 48.19 164 GLU A CA 1
ATOM 1324 C C . GLU A 1 164 ? -24.429 45.682 -7.561 1.00 48.19 164 GLU A C 1
ATOM 1326 O O . GLU A 1 164 ? -24.468 46.831 -7.122 1.00 48.19 164 GLU A O 1
ATOM 1331 N N . TYR A 1 165 ? -23.299 44.979 -7.574 1.00 49.03 165 TYR A N 1
ATOM 1332 C CA . TYR A 1 165 ? -21.993 45.582 -7.326 1.00 49.03 165 TYR A CA 1
ATOM 1333 C C . TYR A 1 165 ? -21.270 45.804 -8.650 1.00 49.03 165 TYR A C 1
ATOM 1335 O O . TYR A 1 165 ? -21.180 44.907 -9.490 1.00 49.03 165 TYR A O 1
ATOM 1343 N N . THR A 1 166 ? -20.698 46.993 -8.828 1.00 59.41 166 THR A N 1
ATOM 1344 C CA . THR A 1 166 ? -19.814 47.257 -9.969 1.00 59.41 166 THR A CA 1
ATOM 1345 C C . THR A 1 166 ? -18.439 46.628 -9.719 1.00 59.41 166 THR A C 1
ATOM 1347 O O . THR A 1 166 ? -17.950 46.593 -8.587 1.00 59.41 166 THR A O 1
ATOM 1350 N N . ALA A 1 167 ? -17.792 46.135 -10.782 1.00 55.53 167 ALA A N 1
ATOM 1351 C CA . ALA A 1 167 ? -16.513 45.412 -10.727 1.00 55.53 167 ALA A CA 1
ATOM 1352 C C . ALA A 1 167 ? -15.412 46.036 -9.828 1.00 55.53 167 ALA A C 1
ATOM 1354 O O . ALA A 1 167 ? -14.719 45.274 -9.149 1.00 55.53 167 ALA A O 1
ATOM 1355 N N . PRO A 1 168 ? -15.254 47.376 -9.726 1.00 54.59 168 PRO A N 1
ATOM 1356 C CA . PRO A 1 168 ? -14.237 47.975 -8.856 1.00 54.59 168 PRO A CA 1
ATOM 1357 C C . PRO A 1 168 ? -14.456 47.692 -7.360 1.00 54.59 168 PRO A C 1
ATOM 1359 O O . PRO A 1 168 ? -13.494 47.557 -6.605 1.00 54.59 168 PRO A O 1
ATOM 1362 N N . GLN A 1 169 ? -15.711 47.560 -6.922 1.00 57.53 169 GLN A N 1
ATOM 1363 C CA . GLN A 1 169 ? -16.060 47.338 -5.513 1.00 57.53 169 GLN A CA 1
ATOM 1364 C C . GLN A 1 169 ? -15.805 45.886 -5.082 1.00 57.53 169 GLN A C 1
ATOM 1366 O O . GLN A 1 169 ? -15.406 45.635 -3.943 1.00 57.53 169 GLN A O 1
ATOM 1371 N N . LEU A 1 170 ? -15.962 44.935 -6.009 1.00 57.62 170 LEU A N 1
ATOM 1372 C CA . LEU A 1 170 ? -15.679 43.519 -5.766 1.00 57.62 170 LEU A CA 1
ATOM 1373 C C . LEU A 1 170 ? -14.177 43.266 -5.568 1.00 57.62 170 LEU A C 1
ATOM 1375 O O . LEU A 1 170 ? -13.778 42.534 -4.661 1.00 57.62 170 LEU A O 1
ATOM 1379 N N . ILE A 1 171 ? -13.343 43.911 -6.390 1.00 64.50 171 ILE A N 1
ATOM 1380 C CA . ILE A 1 171 ? -11.882 43.760 -6.348 1.00 64.50 171 ILE A CA 1
ATOM 1381 C C . ILE A 1 171 ? -11.319 44.320 -5.035 1.00 64.50 171 ILE A C 1
ATOM 1383 O O . ILE A 1 171 ? -10.483 43.673 -4.405 1.00 64.50 171 ILE A O 1
ATOM 1387 N N . GLY A 1 172 ? -11.825 45.468 -4.569 1.00 64.31 172 GLY A N 1
ATOM 1388 C CA . GLY A 1 172 ? -11.412 46.051 -3.289 1.00 64.31 172 GLY A CA 1
ATOM 1389 C C . GLY A 1 172 ? -11.711 45.146 -2.089 1.00 64.31 172 GLY A C 1
ATOM 1390 O O . GLY A 1 172 ? -10.866 44.987 -1.206 1.00 64.31 172 GLY A O 1
ATOM 1391 N N . ARG A 1 173 ? -12.878 44.486 -2.076 1.00 64.62 173 ARG A N 1
ATOM 1392 C CA . ARG A 1 173 ? -13.239 43.534 -1.012 1.00 64.62 173 ARG A CA 1
ATOM 1393 C C . ARG A 1 173 ? -12.403 42.258 -1.058 1.00 64.62 173 ARG A C 1
ATOM 1395 O O . ARG A 1 173 ? -11.952 41.806 -0.010 1.00 64.62 173 ARG A O 1
ATOM 1402 N N . LEU A 1 174 ? -12.160 41.705 -2.248 1.00 63.09 174 LEU A N 1
ATOM 1403 C CA . LEU A 1 174 ? -11.288 40.536 -2.406 1.00 63.09 174 LEU A CA 1
ATOM 1404 C C . LEU A 1 174 ? -9.867 40.837 -1.930 1.00 63.09 174 LEU A C 1
ATOM 1406 O O . LEU A 1 174 ? -9.295 40.032 -1.201 1.00 63.09 174 LEU A O 1
ATOM 1410 N N . PHE A 1 175 ? -9.334 42.013 -2.265 1.00 64.88 175 PHE A N 1
ATOM 1411 C CA . PHE A 1 175 ? -8.013 42.432 -1.812 1.00 64.88 175 PHE A CA 1
ATOM 1412 C C . PHE A 1 175 ? -7.943 42.562 -0.285 1.00 64.88 175 PHE A C 1
ATOM 1414 O O . PHE A 1 175 ? -7.009 42.043 0.317 1.00 64.88 175 PHE A O 1
ATOM 1421 N N . GLN A 1 176 ? -8.950 43.161 0.364 1.00 57.34 176 GLN A N 1
ATOM 1422 C CA . GLN A 1 176 ? -8.977 43.265 1.829 1.00 57.34 176 GLN A CA 1
ATOM 1423 C C . GLN A 1 176 ? -9.128 41.919 2.540 1.00 57.34 176 GLN A C 1
ATOM 1425 O O . GLN A 1 176 ? -8.509 41.696 3.580 1.00 57.34 176 GLN A O 1
ATOM 1430 N N . ILE A 1 177 ? -9.918 41.000 1.985 1.00 68.94 177 ILE A N 1
ATOM 1431 C CA . ILE A 1 177 ? -10.024 39.637 2.513 1.00 68.94 177 ILE A CA 1
ATOM 1432 C C . ILE A 1 177 ? -8.663 38.939 2.397 1.00 68.94 177 ILE A C 1
ATOM 1434 O O . ILE A 1 177 ? -8.196 38.334 3.361 1.00 68.94 177 ILE A O 1
ATOM 1438 N N . PHE A 1 178 ? -7.989 39.089 1.255 1.00 63.41 178 PHE A N 1
ATOM 1439 C CA . PHE A 1 178 ? -6.680 38.489 1.015 1.00 63.41 178 PHE A CA 1
ATOM 1440 C C . PHE A 1 178 ? -5.596 39.058 1.945 1.00 63.41 178 PHE A C 1
ATOM 1442 O O . PHE A 1 178 ? -4.838 38.299 2.544 1.00 63.41 178 PHE A O 1
ATOM 1449 N N . THR A 1 179 ? -5.539 40.377 2.147 1.00 68.31 179 THR A N 1
ATOM 1450 C CA . THR A 1 179 ? -4.548 40.988 3.051 1.00 68.31 179 THR A CA 1
ATOM 1451 C C . THR A 1 179 ? -4.800 40.636 4.513 1.00 68.31 179 THR A C 1
ATOM 1453 O O . THR A 1 179 ? -3.844 40.421 5.257 1.00 68.31 179 THR A O 1
ATOM 1456 N N . THR A 1 180 ? -6.066 40.492 4.915 1.00 66.81 180 THR A N 1
ATOM 1457 C CA . THR A 1 180 ? -6.440 40.087 6.279 1.00 66.81 180 THR A CA 1
ATOM 1458 C C . THR A 1 180 ? -6.097 38.619 6.548 1.00 66.81 180 THR A C 1
ATOM 1460 O O . THR A 1 180 ? -5.581 38.301 7.616 1.00 66.81 180 THR A O 1
ATOM 1463 N N . LEU A 1 181 ? -6.318 37.726 5.576 1.00 63.75 181 LEU A N 1
ATOM 1464 C CA . LEU A 1 181 ? -6.008 36.295 5.704 1.00 63.75 181 LEU A CA 1
ATOM 1465 C C . LEU A 1 181 ? -4.505 36.001 5.698 1.00 63.75 181 LEU A C 1
ATOM 1467 O O . LEU A 1 181 ? -4.064 35.083 6.384 1.00 63.75 181 LEU A O 1
ATOM 1471 N N . PHE A 1 182 ? -3.721 36.778 4.949 1.00 68.88 182 PHE A N 1
ATOM 1472 C CA . PHE A 1 182 ? -2.285 36.537 4.783 1.00 68.88 182 PHE A CA 1
ATOM 1473 C C . PHE A 1 182 ? -1.389 37.522 5.548 1.00 68.88 182 PHE A C 1
ATOM 1475 O O . PHE A 1 182 ? -0.170 37.471 5.411 1.00 68.88 182 PHE A O 1
ATOM 1482 N N . GLY A 1 183 ? -1.966 38.402 6.376 1.00 60.12 183 GLY A N 1
ATOM 1483 C CA . GLY A 1 183 ? -1.219 39.295 7.270 1.00 60.12 183 GLY A CA 1
ATOM 1484 C C . GLY A 1 183 ? -0.301 40.295 6.558 1.00 60.12 183 GLY A C 1
ATOM 1485 O O . GLY A 1 183 ? 0.652 40.793 7.158 1.00 60.12 183 GLY A O 1
ATOM 1486 N N . ILE A 1 184 ? -0.561 40.591 5.283 1.00 64.06 184 ILE A N 1
ATOM 1487 C CA . ILE A 1 184 ? 0.269 41.495 4.482 1.00 64.06 184 ILE A CA 1
ATOM 1488 C C . ILE A 1 184 ? -0.153 42.933 4.797 1.00 64.06 184 ILE A C 1
ATOM 1490 O O . ILE A 1 184 ? -1.233 43.372 4.400 1.00 64.06 184 ILE A O 1
ATOM 1494 N N . LYS A 1 185 ? 0.696 43.679 5.516 1.00 54.22 185 LYS A N 1
ATOM 1495 C CA . LYS A 1 185 ? 0.525 45.130 5.676 1.00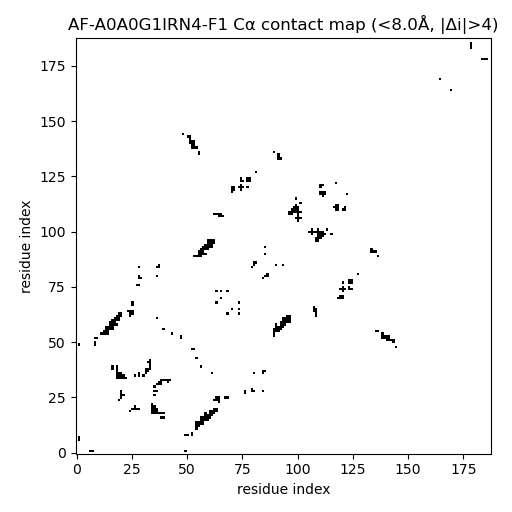 54.22 185 LYS A CA 1
ATOM 1496 C C . LYS A 1 185 ? 0.798 45.806 4.332 1.00 54.22 185 LYS A C 1
ATOM 1498 O O . LYS A 1 185 ? 1.853 45.585 3.743 1.00 54.22 185 LYS A O 1
ATOM 1503 N N . GLY A 1 186 ? -0.169 46.586 3.850 1.00 49.59 186 GLY A N 1
ATOM 1504 C CA . GLY A 1 186 ? -0.042 47.342 2.605 1.00 49.59 186 GLY A CA 1
ATOM 1505 C C . GLY A 1 186 ? 1.174 48.270 2.631 1.00 49.59 186 GLY A C 1
ATOM 1506 O O . GLY A 1 186 ? 1.488 48.854 3.666 1.00 49.59 186 GLY A O 1
ATOM 1507 N N . ILE A 1 187 ? 1.857 48.357 1.492 1.00 51.59 187 ILE A N 1
ATOM 1508 C CA . ILE A 1 187 ? 2.882 49.364 1.207 1.00 51.59 187 ILE A CA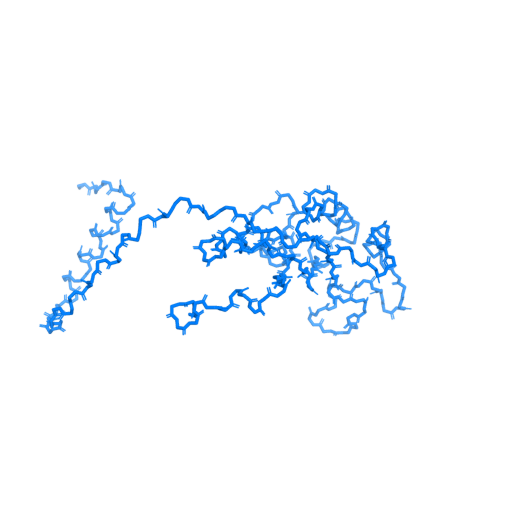 1
ATOM 1509 C C . ILE A 1 187 ? 2.115 50.637 0.816 1.00 51.59 187 ILE A C 1
ATOM 1511 O O . ILE A 1 187 ? 1.253 50.553 -0.061 1.00 51.59 187 ILE A O 1
ATOM 1515 N N . GLU A 1 188 ? 2.365 51.752 1.511 1.00 43.22 188 GLU A N 1
ATOM 1516 C CA . GLU A 1 188 ? 1.861 53.088 1.132 1.00 43.22 188 GLU A CA 1
ATOM 1517 C C . GLU A 1 188 ? 2.465 53.575 -0.192 1.00 43.22 188 GLU A C 1
ATOM 1519 O O . GLU A 1 188 ? 3.663 53.295 -0.439 1.00 43.22 188 GLU A O 1
#

Solvent-accessible surface area (backbone atoms only — not comparable to full-atom values): 11304 Å² total; per-residue (Å²): 109,55,94,83,40,75,63,5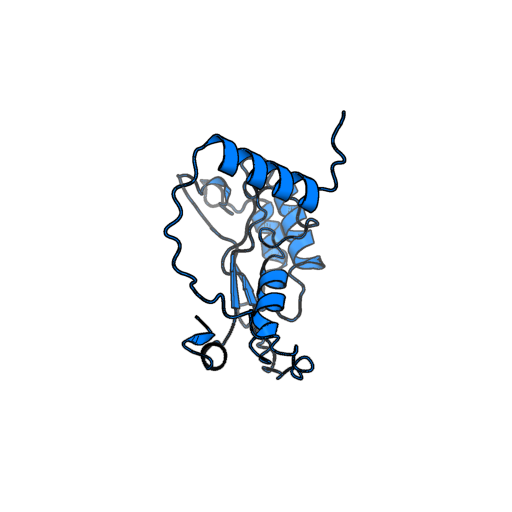6,65,81,77,46,87,50,42,79,32,73,28,34,18,51,70,85,26,63,46,64,70,89,50,80,42,75,55,10,60,48,13,57,60,50,51,50,62,57,51,54,78,76,41,38,68,58,57,38,29,35,30,68,30,29,60,55,31,50,84,86,39,52,50,68,56,45,22,54,36,49,51,48,29,56,71,64,62,56,60,38,98,46,49,60,47,78,34,68,66,32,64,69,40,69,78,67,95,56,33,46,45,30,29,26,50,97,87,66,46,73,34,62,30,38,55,51,50,53,76,73,62,70,82,96,69,71,74,77,73,78,76,51,72,47,78,68,70,77,72,73,74,80,70,68,74,77,78,76,73,83,66,81,86,81,72,93,74,59,71,73,62,54,53,55,51,52,49,52,53,50,31,66,75,67,69,54,78,80,83,130

Secondary structure (DSSP, 8-state):
-GGG-TTTTTT-S-EEEE---TTTT---TT--STTSTTHHHHHHHHHTTT--B-PPEEEEEE---TTTS-HHHHHHHHHHIIIIIS--TTEEEEEESBS---SSTTGGGBSB-TTSPBPHHHHHHHTT---S-PPPPP--BPPPPS--------------------HHHHHHHHHHHHHHHHT-PPP-

Organism: NCBI:txid1618376

Foldseek 3Di:
DCVVPLCVVVPAQAAEDQAAQDDVSAHAQPDDDCNHNLVVVVVQVVVLLRFLWLHAYEDQEYAGFQPPDPLVRRLVRLVCCCVPRQPDPSYQYHHYHECQPDDDPCNRSHQADPVSHGGSSVVSNVVSDDDPDTDDDDGDRHDRDPPPPCPPPPPPPPDPPPDDDDPVVVVVVVVVVVCVVVVDDDDD

Radius of gyration: 23.58 Å; Cα contacts (8 Å, |Δi|>4): 232; chains: 1; bounding box: 48×70×47 Å

InterPro domains:
  IPR017853 Glycoside hydrolase superfamily [SSF51445] (9-122)

Nearest PDB structures (foldseek):
  7lr1-assembly1_A  TM=7.872E-01  e=9.802E-03  Bifidobacterium longum subsp. longum ATCC 55813
  5jvk-assembly3_C  TM=6.006E-01  e=1.393E-03  Bacteroides cellulosilyticus
  6gvb-assembly1_B  TM=6.246E-01  e=9.185E-03  Cutibacterium acnes
  7lr6-assembly2_D  TM=6.304E-01  e=1.046E-02  Bifidobacterium longum subsp. longum ATCC 55813
  6mp2-assembly1_B  TM=6.570E-01  e=2.283E-02  Bifidobacterium longum DJO10A

Sequence (188 aa):
MFLHRPDIFDHMDGWTSHAYPNPDFSVRPDQSGNNKIDGFKYDLRYIRQFTTKKLPVFITEAGWSTKYLSDIQISYYYKYAFEKVWNDDEVIAVT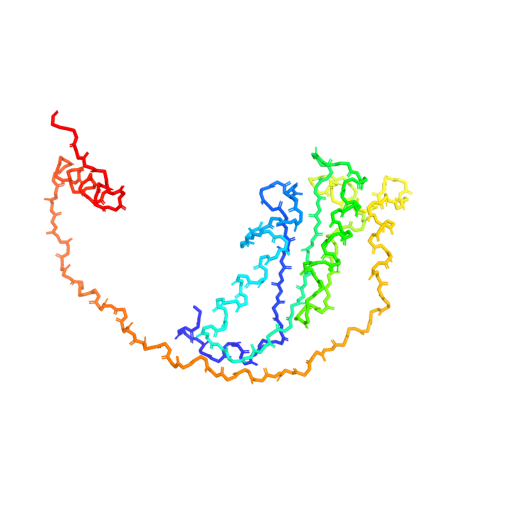PFLLNAREGPFSVFSLTDDNGQLKEQALSLSSFASVGAPVFPEIELVAPPSQATQTALPRVETEDLTFEYTAPQLIGRLFQIFTTLFGIKGIE

pLDDT: mean 83.3, std 19.11, range [37.69, 98.38]